Protein AF-A0A538RMZ1-F1 (afdb_monomer_lite)

Secondary structure (DSSP, 8-state):
-----TTHHHHHHHHT--EEE-TT-EEEEEEETTEEEEEEEETTTTEEEEE-HHHHHHHHHTBTTS-HHHHHHHHHHHSTTPPPPHHHHHHHHHHHHHHTSEEE--TTTHHHHHHHHHHHHHHHHHHHHHHHSSS--TTS-HHHHHHHHHHHHTTTTSHHHHHHHHHHHHHHHHHHHHTHHHHHTTS--THHHHHTT--------------

Foldseek 3Di:
DDDDDDPPVVVVVLQQWAKAFDPQWDWDWDDDPNAIWIWIADPVVRDIDIHHPLLVLLNVQRRRPHGLNRSQVVSCVPDPPDHDDSVNSVVSRVVCVVVVRIDTPPPVVVVVVVVVVVVVVVVVVVVVVVCVVVPPPVVDPVVVVCVVCVVVCVVCVDPVVVVVVVVVVVVVVVVCVVCVVVVVVPPDPPVVVVVVPDDDPDDDDDDDDDD

pLDDT: mean 73.17, std 13.44, range [46.06, 93.75]

Structure (mmCIF, N/CA/C/O backbone):
data_AF-A0A538RMZ1-F1
#
_entry.id   AF-A0A538RMZ1-F1
#
loop_
_atom_site.group_PDB
_atom_site.id
_atom_site.type_symbol
_atom_site.label_atom_id
_atom_site.label_alt_id
_atom_site.label_comp_id
_atom_site.label_asym_id
_atom_site.label_entity_id
_atom_site.label_seq_id
_atom_site.pdbx_PDB_ins_code
_atom_site.Cartn_x
_atom_site.Cartn_y
_atom_site.Cartn_z
_atom_site.occupancy
_atom_site.B_iso_or_equiv
_atom_site.auth_seq_id
_atom_site.auth_comp_id
_atom_site.auth_asym_id
_atom_site.auth_atom_id
_atom_site.pdbx_PDB_model_num
ATOM 1 N N . MET A 1 1 ? -10.029 27.397 41.139 1.00 48.69 1 MET A N 1
ATOM 2 C CA . MET A 1 1 ? -10.373 26.737 39.859 1.00 48.69 1 MET A CA 1
ATOM 3 C C . MET A 1 1 ? -10.299 25.236 40.097 1.00 48.69 1 MET A C 1
ATOM 5 O O . MET A 1 1 ? -9.263 24.811 40.594 1.00 48.69 1 MET A O 1
ATOM 9 N N . PRO A 1 2 ? -11.362 24.447 39.873 1.00 53.62 2 PRO A N 1
ATOM 10 C CA . PRO A 1 2 ? -11.294 23.009 40.109 1.00 53.62 2 PRO A CA 1
ATOM 11 C C . PRO A 1 2 ? -10.369 22.373 39.063 1.00 53.62 2 PRO A C 1
ATOM 13 O O . PRO A 1 2 ? -10.554 22.557 37.861 1.00 53.62 2 PRO A O 1
ATOM 16 N N . VAL A 1 3 ? -9.334 21.684 39.540 1.00 57.25 3 VAL A N 1
ATOM 17 C CA . VAL A 1 3 ? -8.348 20.961 38.730 1.00 57.25 3 VAL A CA 1
ATOM 18 C C . VAL A 1 3 ? -9.045 19.740 38.129 1.00 57.25 3 VAL A C 1
ATOM 20 O O . VAL A 1 3 ? -9.501 18.865 38.861 1.00 57.25 3 VAL A O 1
ATOM 23 N N . ALA A 1 4 ? -9.183 19.705 36.803 1.00 58.56 4 ALA A N 1
ATOM 24 C CA . ALA A 1 4 ? -9.779 18.572 36.103 1.00 58.56 4 ALA A CA 1
ATOM 25 C C . ALA A 1 4 ? -8.890 17.318 36.268 1.00 58.56 4 ALA A C 1
ATOM 27 O O . ALA A 1 4 ? -7.676 17.425 36.082 1.00 58.56 4 ALA A O 1
ATOM 28 N N . PRO A 1 5 ? -9.450 16.139 36.601 1.00 57.00 5 PRO A N 1
ATOM 29 C CA . PRO A 1 5 ? -8.673 14.908 36.736 1.00 57.00 5 PRO A CA 1
ATOM 30 C C . PRO A 1 5 ? -8.052 14.516 35.375 1.00 57.00 5 PRO A C 1
ATOM 32 O O . PRO A 1 5 ? -8.802 14.302 34.419 1.00 57.00 5 PRO A O 1
ATOM 35 N N . PRO A 1 6 ? -6.711 14.417 35.257 1.00 55.56 6 PRO A N 1
ATOM 36 C CA . PRO A 1 6 ? -6.015 14.478 33.964 1.00 55.56 6 PRO A CA 1
ATOM 37 C C . PRO A 1 6 ? -5.869 13.152 33.188 1.00 55.56 6 PRO A C 1
ATOM 39 O O . PRO A 1 6 ? -5.242 13.159 32.138 1.00 55.56 6 PRO A O 1
ATOM 42 N N . ALA A 1 7 ? -6.404 12.017 33.660 1.00 55.12 7 ALA A N 1
ATOM 43 C CA . ALA A 1 7 ? -6.173 10.716 32.999 1.00 55.12 7 ALA A CA 1
ATOM 44 C C . ALA A 1 7 ? -7.431 9.852 32.802 1.00 55.12 7 ALA A C 1
ATOM 46 O O . ALA A 1 7 ? -7.611 9.266 31.735 1.00 55.12 7 ALA A O 1
ATOM 47 N N . ALA A 1 8 ? -8.333 9.794 33.788 1.00 57.69 8 ALA A N 1
ATOM 48 C CA . ALA A 1 8 ? -9.529 8.946 33.708 1.00 57.69 8 ALA A CA 1
ATOM 49 C C . ALA A 1 8 ? -10.490 9.385 32.586 1.00 57.69 8 ALA A C 1
ATOM 51 O O . ALA A 1 8 ? -10.997 8.560 31.831 1.00 57.69 8 ALA A O 1
ATOM 52 N N . THR A 1 9 ? -10.653 10.696 32.401 1.00 67.31 9 THR A N 1
ATOM 53 C CA . THR A 1 9 ? -11.520 11.276 31.365 1.00 67.31 9 THR A CA 1
ATOM 54 C C . THR A 1 9 ? -10.991 11.078 29.945 1.00 67.31 9 THR A C 1
ATOM 56 O O . THR A 1 9 ? -11.774 11.073 28.996 1.00 67.31 9 THR A O 1
ATOM 59 N N . ASP A 1 10 ? -9.681 10.920 29.761 1.00 69.06 10 ASP A N 1
ATOM 60 C CA . ASP A 1 10 ? -9.090 10.739 28.432 1.00 69.06 10 ASP A CA 1
ATOM 61 C C . ASP A 1 10 ? -9.199 9.292 27.955 1.00 69.06 10 ASP A C 1
ATOM 63 O O . ASP A 1 10 ? -9.547 9.063 26.797 1.00 69.06 10 ASP A O 1
ATOM 67 N N . VAL A 1 11 ? -8.992 8.319 28.847 1.00 70.50 11 VAL A N 1
ATOM 68 C CA . VAL A 1 11 ? -9.213 6.895 28.543 1.00 70.50 11 VAL A CA 1
ATOM 69 C C . VAL A 1 11 ? -10.695 6.621 28.272 1.00 70.50 11 VAL A C 1
ATOM 71 O O . VAL A 1 11 ? -11.029 5.928 27.313 1.00 70.50 11 VAL A O 1
ATOM 74 N N . GLU A 1 12 ? -11.606 7.218 29.045 1.00 73.50 12 GLU A N 1
ATOM 75 C CA . GLU A 1 12 ? -13.051 7.123 28.789 1.00 73.50 12 GLU A CA 1
ATOM 76 C C . GLU A 1 12 ? -13.453 7.747 27.447 1.00 73.50 12 GLU A C 1
ATOM 78 O O . GLU A 1 12 ? -14.261 7.181 26.706 1.00 73.50 12 GLU A O 1
ATOM 83 N N . ARG A 1 13 ? -12.860 8.895 27.088 1.00 73.38 13 ARG A N 1
ATOM 84 C CA . ARG A 1 13 ? -13.091 9.530 25.783 1.00 73.38 13 ARG A CA 1
ATOM 85 C C . ARG A 1 13 ? -12.608 8.660 24.631 1.00 73.38 13 ARG A C 1
ATOM 87 O O . ARG A 1 13 ? -13.327 8.536 23.643 1.00 73.38 13 ARG A O 1
ATOM 94 N N . ARG A 1 14 ? -11.432 8.046 24.770 1.00 71.31 14 ARG A N 1
ATOM 95 C CA . ARG A 1 14 ? -10.847 7.116 23.793 1.00 71.31 14 ARG A CA 1
ATOM 96 C C . ARG A 1 14 ? -11.721 5.886 23.574 1.00 71.31 14 ARG A C 1
ATOM 98 O O . ARG A 1 14 ? -12.078 5.580 22.441 1.00 71.31 14 ARG A O 1
ATOM 105 N N . LYS A 1 15 ? -12.173 5.259 24.661 1.00 76.06 15 LYS A N 1
ATOM 106 C CA . LYS A 1 15 ? -13.105 4.122 24.633 1.00 76.06 15 LYS A CA 1
ATOM 107 C C . LYS A 1 15 ? -14.403 4.427 23.888 1.00 76.06 15 LYS A C 1
ATOM 109 O O . LYS A 1 15 ? -14.928 3.563 23.194 1.00 76.06 15 LYS A O 1
ATOM 114 N N . LYS A 1 16 ? -14.901 5.662 23.999 1.00 78.19 16 LYS A N 1
ATOM 115 C CA . LYS A 1 16 ? -16.157 6.111 23.379 1.00 78.19 16 LYS A CA 1
ATOM 116 C C . LYS A 1 16 ? -16.010 6.551 21.916 1.00 78.19 16 LYS A C 1
ATOM 118 O O . LYS A 1 16 ? -17.005 6.944 21.306 1.00 78.19 16 LYS A O 1
ATOM 123 N N . VAL A 1 17 ? -14.804 6.516 21.343 1.00 77.88 17 VAL A N 1
ATOM 124 C CA . VAL A 1 17 ? -14.607 6.839 19.925 1.00 77.88 17 VAL A CA 1
ATOM 125 C C . VAL A 1 17 ? -15.359 5.826 19.066 1.00 77.88 17 VAL A C 1
ATOM 127 O O . VAL A 1 17 ? -15.326 4.624 19.316 1.00 77.88 17 VAL A O 1
ATOM 130 N N . ARG A 1 18 ? -16.048 6.339 18.048 1.00 81.31 18 ARG A N 1
ATOM 131 C CA . ARG A 1 18 ? -16.776 5.548 17.060 1.00 81.31 18 ARG A CA 1
ATOM 132 C C . ARG A 1 18 ? -16.147 5.775 15.700 1.00 81.31 18 ARG A C 1
ATOM 134 O O . ARG A 1 18 ? -15.947 6.916 15.273 1.00 81.31 18 ARG A O 1
ATOM 141 N N . LEU A 1 19 ? -15.803 4.676 15.047 1.00 81.75 19 LEU A N 1
ATOM 142 C CA . LEU A 1 19 ? -15.283 4.670 13.691 1.00 81.75 19 LEU A CA 1
ATOM 143 C C . LEU A 1 19 ? -16.325 4.030 12.796 1.00 81.75 19 LEU A C 1
ATOM 145 O O . LEU A 1 19 ? -16.923 3.021 13.159 1.00 81.75 19 LEU A O 1
ATOM 149 N N . ARG A 1 20 ? -16.521 4.639 11.631 1.00 84.19 20 ARG A N 1
ATOM 150 C CA . ARG A 1 20 ? -17.430 4.138 10.618 1.00 84.19 20 ARG A CA 1
ATOM 151 C C . ARG A 1 20 ? -16.668 3.816 9.351 1.00 84.19 20 ARG A C 1
ATOM 153 O O . ARG A 1 20 ? -15.991 4.679 8.785 1.00 84.19 20 ARG A O 1
ATOM 160 N N . LEU A 1 21 ? -16.807 2.585 8.888 1.00 85.81 21 LEU A N 1
ATOM 161 C CA . LEU A 1 21 ? -16.254 2.152 7.620 1.00 85.81 21 LEU A CA 1
ATOM 162 C C . LEU A 1 21 ? -16.996 2.805 6.441 1.00 85.81 21 LEU A C 1
ATOM 164 O O . LEU A 1 21 ? -18.204 3.066 6.484 1.00 85.81 21 LEU A O 1
ATOM 168 N N . ARG A 1 22 ? -16.263 3.100 5.366 1.00 83.81 22 ARG A N 1
ATOM 169 C CA . ARG A 1 22 ? -16.834 3.641 4.130 1.00 83.81 22 ARG A CA 1
ATOM 170 C C . ARG A 1 22 ? -17.660 2.559 3.418 1.00 83.81 22 ARG A C 1
ATOM 172 O O . ARG A 1 22 ? -17.204 1.435 3.245 1.00 83.81 22 ARG A O 1
ATOM 179 N N . ARG A 1 23 ? -18.892 2.902 3.021 1.00 81.50 23 ARG A N 1
ATOM 180 C CA . ARG A 1 23 ? -19.886 1.956 2.463 1.00 81.50 23 ARG A CA 1
ATOM 181 C C . ARG A 1 23 ? -19.609 1.510 1.024 1.00 81.50 23 ARG A C 1
ATOM 183 O O . ARG A 1 23 ? -20.268 0.607 0.534 1.00 81.50 23 ARG A O 1
ATOM 190 N N . ASP A 1 24 ? -18.687 2.173 0.343 1.00 82.31 24 ASP A N 1
ATOM 191 C CA . ASP A 1 24 ? -18.270 1.900 -1.034 1.00 82.31 24 ASP A CA 1
ATOM 192 C C . ASP A 1 24 ? -17.149 0.852 -1.128 1.00 82.31 24 ASP A C 1
ATOM 194 O O . ASP A 1 24 ? -16.688 0.551 -2.225 1.00 82.31 24 ASP A O 1
ATOM 198 N N . LEU A 1 25 ? -16.675 0.322 0.003 1.00 84.31 25 LEU A N 1
ATOM 199 C CA . LEU A 1 25 ? -15.621 -0.685 0.028 1.00 84.31 25 LEU A CA 1
ATOM 200 C C . LEU A 1 25 ? -16.177 -2.068 -0.312 1.00 84.31 25 LEU A C 1
ATOM 202 O O . LEU A 1 25 ? -17.077 -2.575 0.355 1.00 84.31 25 LEU A O 1
ATOM 206 N N . GLU A 1 26 ? -15.583 -2.708 -1.316 1.00 85.31 26 GLU A N 1
ATOM 207 C CA . GLU A 1 26 ? -15.891 -4.095 -1.661 1.00 85.31 26 GLU A CA 1
ATOM 208 C C . GLU A 1 26 ? -14.954 -5.035 -0.903 1.00 85.31 26 GLU A C 1
ATOM 210 O O . GLU A 1 26 ? -13.731 -4.947 -1.042 1.00 85.31 26 GLU A O 1
ATOM 215 N N . ILE A 1 27 ? -15.517 -5.955 -0.120 1.00 88.69 27 ILE A N 1
ATOM 216 C CA . ILE A 1 27 ? -14.758 -6.938 0.660 1.00 88.69 27 ILE A CA 1
ATOM 217 C C . ILE A 1 27 ? -14.963 -8.321 0.046 1.00 88.69 27 ILE A C 1
ATOM 219 O O . ILE A 1 27 ? -16.092 -8.798 -0.048 1.00 88.69 27 ILE A O 1
ATOM 223 N N . ALA A 1 28 ? -13.874 -8.978 -0.356 1.00 88.94 28 ALA A N 1
ATOM 224 C CA . ALA A 1 28 ? -13.912 -10.323 -0.922 1.00 88.94 28 ALA A CA 1
ATOM 225 C C . ALA A 1 28 ? -12.980 -11.280 -0.156 1.00 88.94 28 ALA A C 1
ATOM 227 O O . ALA A 1 28 ? -11.801 -10.958 0.032 1.00 88.94 28 ALA A O 1
ATOM 228 N N . PRO A 1 29 ? -13.457 -12.466 0.266 1.00 90.75 29 PRO A N 1
ATOM 229 C CA . PRO A 1 29 ? -12.596 -13.483 0.854 1.00 90.75 29 PRO A CA 1
ATOM 230 C C . PRO A 1 29 ? -11.724 -14.132 -0.228 1.00 90.75 29 PRO A C 1
ATOM 232 O O . PRO A 1 29 ? -12.208 -14.571 -1.271 1.00 90.75 29 PRO A O 1
ATOM 235 N N . GLN A 1 30 ? -10.429 -14.237 0.039 1.00 90.19 30 GLN A N 1
ATOM 236 C CA . GLN A 1 30 ? -9.437 -14.872 -0.815 1.00 90.19 30 GLN A CA 1
ATOM 237 C C . GLN A 1 30 ? -8.641 -15.892 0.002 1.00 90.19 30 GLN A C 1
ATOM 239 O O . GLN A 1 30 ? -7.977 -15.557 0.983 1.00 90.19 30 GLN A O 1
ATOM 244 N N . LYS A 1 31 ? -8.691 -17.159 -0.414 1.00 88.88 31 LYS A N 1
ATOM 245 C CA . LYS A 1 31 ? -7.881 -18.220 0.189 1.00 88.88 31 LYS A CA 1
ATOM 246 C C . LYS A 1 31 ? -6.518 -18.259 -0.490 1.00 88.88 31 LYS A C 1
ATOM 248 O O . LYS A 1 31 ? -6.444 -18.390 -1.710 1.00 88.88 31 LYS A O 1
ATOM 253 N N . TYR A 1 32 ? -5.457 -18.152 0.297 1.00 83.94 32 TYR A N 1
ATOM 254 C CA . TYR A 1 32 ? -4.079 -18.234 -0.174 1.00 83.94 32 TYR A CA 1
ATOM 255 C C . TYR A 1 32 ? -3.281 -19.115 0.789 1.00 83.94 32 TYR A C 1
ATOM 257 O O . TYR A 1 32 ? -3.337 -18.900 1.997 1.00 83.94 32 TYR A O 1
ATOM 265 N N . GLU A 1 33 ? -2.590 -20.136 0.270 1.00 81.69 33 GLU A N 1
ATOM 266 C CA . GLU A 1 33 ? -1.759 -21.065 1.066 1.00 81.69 33 GLU A CA 1
ATOM 267 C C . GLU A 1 33 ? -2.479 -21.670 2.292 1.00 81.69 33 GLU A C 1
ATOM 269 O O . GLU A 1 33 ? -1.921 -21.801 3.379 1.00 81.69 33 GLU A O 1
ATOM 274 N N . GLY A 1 34 ? -3.765 -22.008 2.140 1.00 83.81 34 GLY A N 1
ATOM 275 C CA . GLY A 1 34 ? -4.576 -22.583 3.222 1.00 83.81 34 GLY A CA 1
ATOM 276 C C . GLY A 1 34 ? -5.026 -21.585 4.297 1.00 83.81 34 GLY A C 1
ATOM 277 O O . GLY A 1 34 ? -5.718 -21.981 5.232 1.00 83.81 34 GLY A O 1
ATOM 278 N N . ARG A 1 35 ? -4.696 -20.294 4.163 1.00 84.38 35 ARG A N 1
ATOM 279 C CA . ARG A 1 35 ? -5.158 -19.211 5.042 1.00 84.38 35 ARG A CA 1
ATOM 280 C C . ARG A 1 35 ? -6.194 -18.343 4.328 1.00 84.38 35 ARG A C 1
ATOM 282 O O . ARG A 1 35 ? -6.080 -18.071 3.132 1.00 84.38 35 ARG A O 1
ATOM 289 N N . THR A 1 36 ? -7.215 -17.909 5.061 1.00 86.94 36 THR A N 1
ATOM 290 C CA . THR A 1 36 ? -8.248 -17.004 4.541 1.00 86.94 36 THR A CA 1
ATOM 291 C C . THR A 1 36 ? -7.822 -15.562 4.788 1.00 86.94 36 THR A C 1
ATOM 293 O O . THR A 1 36 ? -7.627 -15.154 5.930 1.00 86.94 36 THR A O 1
ATOM 296 N N . TYR A 1 37 ? -7.690 -14.793 3.714 1.00 89.88 37 TYR A N 1
ATOM 297 C CA . TYR A 1 37 ? -7.476 -13.352 3.753 1.00 89.88 37 TYR A CA 1
ATOM 298 C C . TYR A 1 37 ? -8.715 -12.643 3.216 1.00 89.88 37 TYR A C 1
ATOM 300 O O . TYR A 1 37 ? -9.352 -13.122 2.285 1.00 89.88 37 TYR A O 1
ATOM 308 N N . TYR A 1 38 ? -9.046 -11.485 3.767 1.00 90.81 38 TYR A N 1
ATOM 309 C CA . TYR A 1 38 ? -10.109 -10.626 3.262 1.00 90.81 38 TYR A CA 1
ATOM 310 C C . TYR A 1 38 ? -9.477 -9.462 2.509 1.00 90.81 38 TYR A C 1
ATOM 312 O O . TYR A 1 38 ? -8.732 -8.667 3.084 1.00 90.81 38 TYR A O 1
ATOM 320 N N . VAL A 1 39 ? -9.731 -9.380 1.204 1.00 90.19 39 VAL A N 1
ATOM 321 C CA . VAL A 1 39 ? -9.214 -8.303 0.358 1.00 90.19 39 VAL A CA 1
ATOM 322 C C . VAL A 1 39 ? -10.275 -7.227 0.222 1.00 90.19 39 VAL A C 1
ATOM 324 O O . VAL A 1 39 ? -11.353 -7.474 -0.314 1.00 90.19 39 VAL A O 1
ATOM 327 N N . VAL A 1 40 ? -9.948 -6.030 0.696 1.00 89.69 40 VAL A N 1
ATOM 328 C CA . VAL A 1 40 ? -10.783 -4.837 0.583 1.00 89.69 40 VAL A CA 1
ATOM 329 C C . VAL A 1 40 ? -10.294 -4.015 -0.600 1.00 89.69 40 VAL A C 1
ATOM 331 O O . VAL A 1 40 ? -9.132 -3.593 -0.638 1.00 89.69 40 VAL A O 1
ATOM 334 N N . LYS A 1 41 ? -11.178 -3.802 -1.573 1.00 89.31 41 LYS A N 1
ATOM 335 C CA . LYS A 1 41 ? -10.925 -2.966 -2.746 1.00 89.31 41 LYS A CA 1
ATOM 336 C C . LYS A 1 41 ? -11.462 -1.566 -2.481 1.00 89.31 41 LYS A C 1
ATOM 338 O O . LYS A 1 41 ? -12.643 -1.401 -2.183 1.00 89.31 41 LYS A O 1
ATOM 343 N N . ASP A 1 42 ? -10.597 -0.564 -2.601 1.00 88.12 42 ASP A N 1
ATOM 344 C CA . ASP A 1 42 ? -11.002 0.841 -2.577 1.00 88.12 42 ASP A CA 1
ATOM 345 C C . ASP A 1 42 ? -11.230 1.329 -4.022 1.00 88.12 42 ASP A C 1
ATOM 347 O O . ASP A 1 42 ? -10.243 1.512 -4.748 1.00 88.12 42 ASP A O 1
ATOM 351 N N . PRO A 1 43 ? -12.487 1.571 -4.454 1.00 80.88 43 PRO A N 1
ATOM 352 C CA . PRO A 1 43 ? -12.783 2.021 -5.816 1.00 80.88 43 PRO A CA 1
ATOM 353 C C . PRO A 1 43 ? -12.315 3.458 -6.089 1.00 80.88 43 PRO A C 1
ATOM 355 O O . PRO A 1 43 ? -12.083 3.821 -7.239 1.00 80.88 43 PRO A O 1
ATOM 358 N N . VAL A 1 44 ? -12.145 4.279 -5.047 1.00 79.19 44 VAL A N 1
ATOM 359 C CA . VAL A 1 44 ? -11.722 5.682 -5.166 1.00 79.19 44 VAL A CA 1
ATOM 360 C C . VAL A 1 44 ? -10.204 5.782 -5.256 1.00 79.19 44 VAL A C 1
ATOM 362 O O . VAL A 1 44 ? -9.674 6.529 -6.076 1.00 79.19 44 VAL A O 1
ATOM 365 N N . SER A 1 45 ? -9.493 5.033 -4.412 1.00 77.12 45 SER A N 1
ATOM 366 C CA . SER A 1 45 ? -8.025 5.076 -4.363 1.00 77.12 45 SER A CA 1
ATOM 367 C C . SER A 1 45 ? -7.352 4.062 -5.295 1.00 77.12 45 SER A C 1
ATOM 369 O O . SER A 1 45 ? -6.128 4.106 -5.417 1.00 77.12 45 SER A O 1
ATOM 371 N N . LEU A 1 46 ? -8.109 3.136 -5.907 1.00 81.38 46 LEU A N 1
ATOM 372 C CA . LEU A 1 46 ? -7.607 1.986 -6.684 1.00 81.38 46 LEU A CA 1
ATOM 373 C C . LEU A 1 46 ? -6.568 1.150 -5.913 1.00 81.38 46 LEU A C 1
ATOM 375 O O . LEU A 1 46 ? -5.633 0.585 -6.483 1.00 81.38 46 LEU A O 1
ATOM 379 N N . ARG A 1 47 ? -6.716 1.093 -4.584 1.00 83.00 47 ARG A N 1
ATOM 380 C CA . ARG A 1 47 ? -5.822 0.370 -3.673 1.00 83.00 47 ARG A CA 1
ATOM 381 C C . ARG A 1 47 ? -6.496 -0.886 -3.148 1.00 83.00 47 ARG A C 1
ATOM 383 O O . ARG A 1 47 ? -7.709 -0.926 -2.956 1.00 83.00 47 ARG A O 1
ATOM 390 N N . TYR A 1 48 ? -5.668 -1.886 -2.877 1.00 87.50 48 TYR A N 1
ATOM 391 C CA . TYR A 1 48 ? -6.083 -3.170 -2.334 1.00 87.50 48 TYR A CA 1
ATOM 392 C C . TYR A 1 48 ? -5.460 -3.344 -0.957 1.00 87.50 48 TYR A C 1
ATOM 394 O O . TYR A 1 48 ? -4.242 -3.233 -0.805 1.00 87.50 48 TYR A O 1
ATOM 402 N N . TYR A 1 49 ? -6.293 -3.635 0.032 1.00 88.25 49 TYR A N 1
ATOM 403 C CA . TYR A 1 49 ? -5.868 -3.900 1.399 1.00 88.25 49 TYR A CA 1
ATOM 404 C C . TYR A 1 49 ? -6.168 -5.352 1.734 1.00 88.25 49 TYR A C 1
ATOM 406 O O . TYR A 1 49 ? -7.233 -5.858 1.395 1.00 88.25 49 TYR A O 1
ATOM 414 N N . ARG A 1 50 ? -5.214 -6.038 2.361 1.00 89.06 50 ARG A N 1
ATOM 415 C CA . ARG A 1 50 ? -5.370 -7.431 2.781 1.00 89.06 50 ARG A CA 1
ATOM 416 C C . ARG A 1 50 ? -5.481 -7.458 4.292 1.00 89.06 50 ARG A C 1
ATOM 418 O O . ARG A 1 50 ? -4.563 -6.998 4.962 1.00 89.06 50 ARG A O 1
ATOM 425 N N . PHE A 1 51 ? -6.572 -8.018 4.785 1.00 89.75 51 PHE A N 1
ATOM 426 C CA . PHE A 1 51 ? -6.839 -8.188 6.202 1.00 89.75 51 PHE A CA 1
ATOM 427 C C . PHE A 1 51 ? -6.892 -9.670 6.550 1.00 89.75 51 PHE A C 1
ATOM 429 O O . PHE A 1 51 ? -7.317 -10.507 5.748 1.00 89.75 51 PHE A O 1
ATOM 436 N N . LYS A 1 52 ? -6.441 -10.003 7.753 1.00 90.00 52 LYS A N 1
ATOM 437 C CA . LYS A 1 52 ? -6.640 -11.319 8.360 1.00 90.00 52 LYS A CA 1
ATOM 438 C C . LYS A 1 52 ? -8.079 -11.454 8.857 1.00 90.00 52 LYS A C 1
ATOM 440 O O . LYS A 1 52 ? -8.837 -10.489 8.891 1.00 90.00 52 LYS A O 1
ATOM 445 N N . GLU A 1 53 ? -8.451 -12.657 9.271 1.00 87.38 53 GLU A N 1
ATOM 446 C CA . GLU A 1 53 ? -9.782 -12.943 9.812 1.00 87.38 53 GLU A CA 1
ATOM 447 C C . GLU A 1 53 ? -10.116 -12.097 11.052 1.00 87.38 53 GLU A C 1
ATOM 449 O O . GLU A 1 53 ? -11.212 -11.549 11.150 1.00 87.38 53 GLU A O 1
ATOM 454 N N . GLN A 1 54 ? -9.143 -11.912 11.945 1.00 86.69 54 GLN A N 1
ATOM 455 C CA . GLN A 1 54 ? -9.258 -11.080 13.144 1.00 86.69 54 GLN A CA 1
ATOM 456 C C . GLN A 1 54 ? -9.526 -9.608 12.803 1.00 86.69 54 GLN A C 1
ATOM 458 O O . GLN A 1 54 ? -10.421 -8.974 13.356 1.00 86.69 54 GLN A O 1
ATOM 463 N N . GLU A 1 55 ? -8.759 -9.067 11.858 1.00 87.81 55 GLU A N 1
ATOM 464 C CA . GLU A 1 55 ? -8.866 -7.673 11.421 1.00 87.81 55 GLU A CA 1
ATOM 465 C C . GLU A 1 55 ? -10.170 -7.435 10.655 1.00 87.81 55 GLU A C 1
ATOM 467 O O . GLU A 1 55 ? -10.814 -6.405 10.829 1.00 87.81 55 GLU A O 1
ATOM 472 N N . HIS A 1 56 ? -10.596 -8.409 9.846 1.00 88.75 56 HIS A N 1
ATOM 473 C CA . HIS A 1 56 ? -11.890 -8.375 9.175 1.00 88.75 56 HIS A CA 1
ATOM 474 C C . HIS A 1 56 ? -13.045 -8.319 10.180 1.00 88.75 56 HIS A C 1
ATOM 476 O O . HIS A 1 56 ? -13.965 -7.526 9.999 1.00 88.75 56 HIS A O 1
ATOM 482 N N . PHE A 1 57 ? -12.980 -9.091 11.267 1.00 87.94 57 PHE A N 1
ATOM 483 C CA . PHE A 1 57 ? -13.985 -9.027 12.328 1.00 87.94 57 PHE A CA 1
ATOM 484 C C . PHE A 1 57 ? -14.035 -7.645 12.999 1.00 87.94 57 PHE A C 1
ATOM 486 O O . PHE A 1 57 ? -15.116 -7.102 13.209 1.00 87.94 57 PHE A O 1
ATOM 493 N N . LEU A 1 58 ? -12.880 -7.028 13.270 1.00 87.25 58 LEU A N 1
ATOM 494 C CA . LEU A 1 58 ? -12.831 -5.661 13.803 1.00 87.25 58 LEU A CA 1
ATOM 495 C C . LEU A 1 58 ? -13.442 -4.645 12.834 1.00 87.25 58 LEU A C 1
ATOM 497 O O . LEU A 1 58 ? -14.202 -3.778 13.256 1.00 87.25 58 LEU A O 1
ATOM 501 N N . ILE A 1 59 ? -13.149 -4.770 11.538 1.00 87.56 59 ILE A N 1
ATOM 502 C CA . ILE A 1 59 ? -13.726 -3.920 10.488 1.00 87.56 59 ILE A CA 1
ATOM 503 C C . ILE A 1 59 ? -15.252 -4.040 10.461 1.00 87.56 59 ILE A C 1
ATOM 505 O O . ILE A 1 59 ? -15.927 -3.022 10.346 1.00 87.56 59 ILE A O 1
ATOM 509 N N . GLN A 1 60 ? -15.785 -5.256 10.607 1.00 85.62 60 GLN A N 1
ATOM 510 C CA . GLN A 1 60 ? -17.228 -5.500 10.667 1.00 85.62 60 GLN A CA 1
ATOM 511 C C . GLN A 1 60 ? -17.892 -4.884 11.901 1.00 85.62 60 GLN A C 1
ATOM 513 O O . GLN A 1 60 ? -19.067 -4.563 11.845 1.00 85.62 60 GLN A O 1
ATOM 518 N N . LEU A 1 61 ? -17.171 -4.699 13.010 1.00 84.19 61 LEU A N 1
ATOM 519 C CA . LEU A 1 61 ? -17.720 -3.994 14.171 1.00 84.19 61 LEU A CA 1
ATOM 520 C C . LEU A 1 61 ? -17.674 -2.467 14.018 1.00 84.19 61 LEU A C 1
ATOM 522 O O . LEU A 1 61 ? -18.431 -1.762 14.687 1.00 84.19 61 LEU A O 1
ATOM 526 N N . MET A 1 62 ? -16.834 -1.938 13.126 1.00 81.88 62 MET A N 1
ATOM 527 C CA . MET A 1 62 ? -16.674 -0.500 12.868 1.00 81.88 62 MET A CA 1
ATOM 528 C C . MET A 1 62 ? -17.768 0.072 11.944 1.00 81.88 62 MET A C 1
ATOM 530 O O . MET A 1 62 ? -17.486 0.760 10.961 1.00 81.88 62 MET A O 1
ATOM 534 N N . ASP A 1 63 ? -19.033 -0.171 12.285 1.00 77.69 63 ASP A N 1
ATOM 535 C CA . ASP A 1 63 ? -20.205 0.308 11.536 1.00 77.69 63 ASP A CA 1
ATOM 536 C C . ASP A 1 63 ? -20.632 1.745 11.901 1.00 77.69 63 ASP A C 1
ATOM 538 O O . ASP A 1 63 ? -21.463 2.349 11.220 1.00 77.69 63 ASP A O 1
ATOM 542 N N . GLY A 1 64 ? -20.030 2.326 12.944 1.00 74.00 64 GLY A N 1
ATOM 543 C CA . GLY A 1 64 ? -20.387 3.631 13.518 1.00 74.00 64 GLY A CA 1
ATOM 544 C C . GLY A 1 64 ? -21.230 3.541 14.795 1.00 74.00 64 GLY A C 1
ATOM 545 O O . GLY A 1 64 ? -21.236 4.483 15.584 1.00 74.00 64 GLY A O 1
ATOM 546 N N . ASP A 1 65 ? -21.863 2.396 15.057 1.00 74.50 65 ASP A N 1
ATOM 547 C CA . ASP A 1 65 ? -22.688 2.190 16.255 1.00 74.50 65 ASP A CA 1
ATOM 548 C C . ASP A 1 65 ? -21.887 1.670 17.458 1.00 74.50 65 ASP A C 1
ATOM 550 O O . ASP A 1 65 ? -22.117 2.105 18.594 1.00 74.50 65 ASP A O 1
ATOM 554 N N . HIS A 1 66 ? -20.904 0.799 17.215 1.00 79.75 66 HIS A N 1
ATOM 555 C CA . HIS A 1 66 ? -20.058 0.225 18.261 1.00 79.75 66 HIS A CA 1
ATOM 556 C C . HIS A 1 66 ? -18.950 1.192 18.683 1.00 79.75 66 HIS A C 1
ATOM 558 O O . HIS A 1 66 ? -18.292 1.835 17.857 1.00 79.75 66 HIS A O 1
ATOM 564 N N . SER A 1 67 ? -18.731 1.287 19.995 1.00 81.62 67 SER A N 1
ATOM 565 C CA . SER A 1 67 ? -17.564 1.975 20.543 1.00 81.62 67 SER A CA 1
ATOM 566 C C . SER A 1 67 ? -16.321 1.079 20.493 1.00 81.62 67 SER A C 1
ATOM 568 O O . SER A 1 67 ? -16.429 -0.140 20.344 1.00 81.62 67 SER A O 1
ATOM 570 N N . LEU A 1 68 ? -15.129 1.665 20.641 1.00 80.50 68 LEU A N 1
ATOM 571 C CA . LEU A 1 68 ? -13.888 0.884 20.719 1.00 80.50 68 LEU A CA 1
ATOM 572 C C . LEU A 1 68 ? -13.907 -0.118 21.890 1.00 80.50 68 LEU A C 1
ATOM 574 O O . LEU A 1 68 ? -13.394 -1.226 21.757 1.00 80.50 68 LEU A O 1
ATOM 578 N N . ASP A 1 69 ? -14.544 0.232 23.012 1.00 82.25 69 ASP A N 1
ATOM 579 C CA . ASP A 1 69 ? -14.694 -0.667 24.168 1.00 82.25 69 ASP A CA 1
ATOM 580 C C . ASP A 1 69 ? -15.620 -1.859 23.864 1.00 82.25 69 ASP A C 1
ATOM 582 O O . ASP A 1 69 ? -15.334 -2.989 24.266 1.00 82.25 69 ASP A O 1
ATOM 586 N N . ASP A 1 70 ? -16.693 -1.635 23.099 1.00 83.75 70 ASP A N 1
ATOM 587 C CA . ASP A 1 70 ? -17.588 -2.710 22.652 1.00 83.75 70 ASP A CA 1
ATOM 588 C C . ASP A 1 70 ? -16.867 -3.641 21.672 1.00 83.75 70 ASP A C 1
ATOM 590 O O . ASP A 1 70 ? -16.942 -4.864 21.804 1.00 83.75 70 ASP A O 1
ATOM 594 N N . ALA A 1 71 ? -16.098 -3.066 20.742 1.00 84.00 71 ALA A N 1
ATOM 595 C CA . ALA A 1 71 ? -15.295 -3.826 19.794 1.00 84.00 71 ALA A CA 1
ATOM 596 C C . ALA A 1 71 ? -14.244 -4.701 20.487 1.00 84.00 71 ALA A C 1
ATOM 598 O O . ALA A 1 71 ? -14.084 -5.867 20.122 1.00 84.00 71 ALA A O 1
ATOM 599 N N . GLN A 1 72 ? -13.585 -4.185 21.529 1.00 83.75 72 GLN A N 1
ATOM 600 C CA . GLN A 1 72 ? -12.651 -4.963 22.340 1.00 83.75 72 GLN A CA 1
ATOM 601 C C . GLN A 1 72 ? -13.350 -6.149 23.022 1.00 83.75 72 GLN A C 1
ATOM 603 O O . GLN A 1 72 ? -12.881 -7.284 22.930 1.00 83.75 72 GLN A O 1
ATOM 608 N N . LYS A 1 73 ? -14.492 -5.912 23.679 1.00 84.50 73 LYS A N 1
ATOM 609 C CA . LYS A 1 73 ? -15.241 -6.962 24.388 1.00 84.50 73 LYS A CA 1
ATOM 610 C C . LYS A 1 73 ? -15.718 -8.068 23.454 1.00 84.50 73 LYS A C 1
ATOM 612 O O . LYS A 1 73 ? -15.635 -9.243 23.807 1.00 84.50 73 LYS A O 1
ATOM 617 N N . GLU A 1 74 ? -16.227 -7.714 22.281 1.00 84.88 74 GLU A N 1
ATOM 618 C CA . GLU A 1 74 ? -16.684 -8.689 21.287 1.00 84.88 74 GLU A CA 1
ATOM 619 C C . GLU A 1 74 ? -15.516 -9.466 20.669 1.00 84.88 74 GLU A C 1
ATOM 621 O O . GLU A 1 74 ? -15.600 -10.687 20.506 1.00 84.88 74 GLU A O 1
ATOM 626 N N . TYR A 1 75 ? -14.386 -8.801 20.421 1.00 85.31 75 TYR A N 1
ATOM 627 C CA . TYR A 1 75 ? -13.163 -9.461 19.970 1.00 85.31 75 TYR A CA 1
ATOM 628 C C . TYR A 1 75 ? -12.672 -10.500 20.990 1.00 85.31 75 TYR A C 1
ATOM 630 O O . TYR A 1 75 ? -12.445 -11.663 20.647 1.00 85.31 75 TYR A O 1
ATOM 638 N N . GLU A 1 76 ? -12.598 -10.118 22.268 1.00 85.31 76 GLU A N 1
ATOM 639 C CA . GLU A 1 76 ? -12.184 -11.003 23.361 1.00 85.31 76 GLU A CA 1
ATOM 640 C C . GLU A 1 76 ? -13.154 -12.166 23.608 1.00 85.31 76 GLU A C 1
ATOM 642 O O . GLU A 1 76 ? -12.755 -13.189 24.165 1.00 85.31 76 GLU A O 1
ATOM 647 N N . LYS A 1 77 ? -14.431 -12.047 23.228 1.00 84.62 77 LYS A N 1
ATOM 648 C CA . LYS A 1 77 ? -15.376 -13.173 23.279 1.00 84.62 77 LYS A CA 1
ATOM 649 C C . LYS A 1 77 ? -15.108 -14.179 22.164 1.00 84.62 77 LYS A C 1
ATOM 651 O O . LYS A 1 77 ? -15.238 -15.379 22.401 1.00 84.62 77 LYS A O 1
ATOM 656 N N . ARG A 1 78 ? -14.755 -13.705 20.966 1.00 81.38 78 ARG A N 1
ATOM 657 C CA . ARG A 1 78 ? -14.641 -14.537 19.762 1.00 81.38 78 ARG A CA 1
ATOM 658 C C . ARG A 1 78 ? -13.278 -15.218 19.612 1.00 81.38 78 ARG A C 1
ATOM 660 O O . ARG A 1 78 ? -13.247 -16.356 19.152 1.00 81.38 78 ARG A O 1
ATOM 667 N N . PHE A 1 79 ? -12.184 -14.567 20.017 1.00 80.06 79 PHE A N 1
ATOM 668 C CA . PHE A 1 79 ? -10.809 -14.999 19.708 1.00 80.06 79 PHE A CA 1
ATOM 669 C C . PHE A 1 79 ? -9.950 -15.380 20.934 1.00 80.06 79 PHE A C 1
ATOM 671 O O . PHE A 1 79 ? -8.724 -15.293 20.888 1.00 80.06 79 PHE A O 1
ATOM 678 N N . ARG A 1 80 ? -10.549 -15.850 22.044 1.00 74.81 80 ARG A N 1
ATOM 679 C CA . ARG A 1 80 ? -9.769 -16.331 23.212 1.00 74.81 80 ARG A CA 1
ATOM 680 C C . ARG A 1 80 ? -8.769 -17.420 22.788 1.00 74.81 80 ARG A C 1
ATOM 682 O O . ARG A 1 80 ? -9.196 -18.359 22.118 1.00 74.81 80 ARG A O 1
ATOM 689 N N . PRO A 1 81 ? -7.483 -17.365 23.199 1.00 71.62 81 PRO A N 1
ATOM 690 C CA . PRO A 1 81 ? -6.877 -16.564 24.278 1.00 71.62 81 PRO A CA 1
ATOM 691 C C . PRO A 1 81 ? -6.247 -15.219 23.857 1.00 71.62 81 PRO A C 1
ATOM 693 O O . PRO A 1 81 ? -5.656 -14.546 24.702 1.00 71.62 81 PRO A O 1
ATOM 696 N N . GLU A 1 82 ? -6.336 -14.829 22.586 1.00 71.75 82 GLU A N 1
ATOM 697 C CA . GLU A 1 82 ? -5.701 -13.617 22.059 1.00 71.75 82 GLU A CA 1
ATOM 698 C C . GLU A 1 82 ? -6.439 -12.368 22.572 1.00 71.75 82 GLU A C 1
ATOM 700 O O . GLU A 1 82 ? -7.644 -12.210 22.366 1.00 71.75 82 GLU A O 1
ATOM 705 N N . ARG A 1 83 ? -5.731 -11.496 23.301 1.00 75.31 83 ARG A N 1
ATOM 706 C CA . ARG A 1 83 ? -6.281 -10.241 23.835 1.00 75.31 83 ARG A CA 1
ATOM 707 C C . ARG A 1 83 ? -5.810 -9.082 22.976 1.00 75.31 83 ARG A C 1
ATOM 709 O O . ARG A 1 83 ? -4.618 -8.975 22.706 1.00 75.31 83 ARG A O 1
ATOM 716 N N . LEU A 1 84 ? -6.740 -8.216 22.597 1.00 79.00 84 LEU A N 1
ATOM 717 C CA . LEU A 1 84 ? -6.435 -6.982 21.887 1.00 79.00 84 LEU A CA 1
ATOM 718 C C . LEU A 1 84 ? -6.372 -5.833 22.893 1.00 79.00 84 LEU A C 1
ATOM 720 O O . LEU A 1 84 ? -7.300 -5.661 23.685 1.00 79.00 84 LEU A O 1
ATOM 724 N N . THR A 1 85 ? -5.282 -5.068 22.883 1.00 82.31 85 THR A N 1
ATOM 725 C CA . THR A 1 85 ? -5.170 -3.877 23.733 1.00 82.31 85 THR A CA 1
ATOM 726 C C . THR A 1 85 ? -5.948 -2.707 23.129 1.00 82.31 85 THR A C 1
ATOM 728 O O . THR A 1 85 ? -6.247 -2.685 21.931 1.00 82.31 85 THR A O 1
ATOM 731 N N . LEU A 1 86 ? -6.296 -1.716 23.956 1.00 79.31 86 LEU A N 1
ATOM 732 C CA . LEU A 1 86 ? -6.972 -0.512 23.468 1.00 79.31 86 LEU A CA 1
ATOM 733 C C . LEU A 1 86 ? -6.050 0.269 22.518 1.00 79.31 86 LEU A C 1
ATOM 735 O O . LEU A 1 86 ? -6.509 0.831 21.528 1.00 79.31 86 LEU A O 1
ATOM 739 N N . GLU A 1 87 ? -4.747 0.250 22.791 1.00 80.38 87 GLU A N 1
ATOM 740 C CA . GLU A 1 87 ? -3.704 0.873 21.983 1.00 80.38 87 GLU A CA 1
ATOM 741 C C . GLU A 1 87 ? -3.611 0.250 20.582 1.00 80.38 87 GLU A C 1
ATOM 743 O O . GLU A 1 87 ? -3.521 0.983 19.595 1.00 80.38 87 GLU A O 1
ATOM 748 N N . ASP A 1 88 ? -3.691 -1.081 20.474 1.00 84.00 88 ASP A N 1
ATOM 749 C CA . ASP A 1 88 ? -3.686 -1.778 19.180 1.00 84.00 88 ASP A CA 1
ATOM 750 C C . ASP A 1 88 ? -4.931 -1.430 18.358 1.00 84.00 88 ASP A C 1
ATOM 752 O O . ASP A 1 88 ? -4.848 -1.192 17.150 1.00 84.00 88 ASP A O 1
ATOM 756 N N . LEU A 1 89 ? -6.089 -1.344 19.017 1.00 83.25 89 LEU A N 1
ATOM 757 C CA . LEU A 1 89 ? -7.350 -0.991 18.373 1.00 83.25 89 LEU A CA 1
ATOM 758 C C . LEU A 1 89 ? -7.362 0.474 17.905 1.00 83.25 89 LEU A C 1
ATOM 760 O O . LEU A 1 89 ? -7.841 0.777 16.808 1.00 83.25 89 LEU A O 1
ATOM 764 N N . GLU A 1 90 ? -6.790 1.384 18.696 1.00 82.88 90 GLU A N 1
ATOM 765 C CA . GLU A 1 90 ? -6.560 2.772 18.291 1.00 82.88 90 GLU A CA 1
ATOM 766 C C . GLU A 1 90 ? -5.595 2.857 17.108 1.00 82.88 90 GLU A C 1
ATOM 768 O O . GLU A 1 90 ? -5.881 3.559 16.135 1.00 82.88 90 GLU A O 1
ATOM 773 N N . GLY A 1 91 ? -4.476 2.130 17.160 1.00 83.75 91 GLY A N 1
ATOM 774 C CA . GLY A 1 91 ? -3.497 2.062 16.077 1.00 83.75 91 GLY A CA 1
ATOM 775 C C . GLY A 1 91 ? -4.123 1.570 14.774 1.00 83.75 91 GLY A C 1
ATOM 776 O O . GLY A 1 91 ? -3.969 2.209 13.728 1.00 83.75 91 GLY A O 1
ATOM 777 N N . PHE A 1 92 ? -4.917 0.500 14.852 1.00 85.50 92 PHE A N 1
ATOM 778 C CA . PHE A 1 92 ? -5.682 -0.028 13.728 1.00 85.50 92 PHE A CA 1
ATOM 779 C C . PHE A 1 92 ? -6.678 1.007 13.189 1.00 85.50 92 PHE A C 1
ATOM 781 O O . PHE A 1 92 ? -6.684 1.313 11.995 1.00 85.50 92 PHE A O 1
ATOM 788 N N . GLY A 1 93 ? -7.455 1.648 14.066 1.00 85.06 93 GLY A N 1
ATOM 789 C CA . GLY A 1 93 ? -8.379 2.716 13.688 1.00 85.06 93 GLY A CA 1
ATOM 790 C C . GLY A 1 93 ? -7.690 3.893 12.985 1.00 85.06 93 GLY A C 1
ATOM 791 O O . GLY A 1 93 ? -8.165 4.378 11.954 1.00 85.06 93 GLY A O 1
ATOM 792 N N . GLN A 1 94 ? -6.528 4.327 13.480 1.00 83.56 94 GLN A N 1
ATOM 793 C CA . GLN A 1 94 ? -5.716 5.373 12.846 1.00 83.56 94 GLN A CA 1
ATOM 794 C C . GLN A 1 94 ? -5.178 4.943 11.478 1.00 83.56 94 GLN A C 1
ATOM 796 O O . GLN A 1 94 ? -5.133 5.757 10.547 1.00 83.56 94 GLN A O 1
ATOM 801 N N . GLN A 1 95 ? -4.801 3.673 11.324 1.00 85.00 95 GLN A N 1
ATOM 802 C CA . GLN A 1 95 ? -4.374 3.117 10.044 1.00 85.00 95 GLN A CA 1
ATOM 803 C C . GLN A 1 95 ? -5.521 3.145 9.026 1.00 85.00 95 GLN A C 1
ATOM 805 O O . GLN A 1 95 ? -5.317 3.608 7.900 1.00 85.00 95 GLN A O 1
ATOM 810 N N . LEU A 1 96 ? -6.738 2.762 9.428 1.00 86.31 96 LEU A N 1
ATOM 811 C CA . LEU A 1 96 ? -7.933 2.838 8.581 1.00 86.31 96 LEU A CA 1
ATOM 812 C C . LEU A 1 96 ? -8.268 4.283 8.183 1.00 86.31 96 LEU A C 1
ATOM 814 O O . LEU A 1 96 ? -8.568 4.550 7.016 1.00 86.31 96 LEU A O 1
ATOM 818 N N . LEU A 1 97 ? -8.174 5.233 9.120 1.00 84.06 97 LEU A N 1
ATOM 819 C CA . LEU A 1 97 ? -8.381 6.661 8.848 1.00 84.06 97 LEU A CA 1
ATOM 820 C C . LEU A 1 97 ? -7.333 7.215 7.867 1.00 84.06 97 LEU A C 1
ATOM 822 O O . LEU A 1 97 ? -7.669 7.967 6.949 1.00 84.06 97 LEU A O 1
ATOM 826 N N . THR A 1 98 ? -6.067 6.826 8.028 1.00 80.75 98 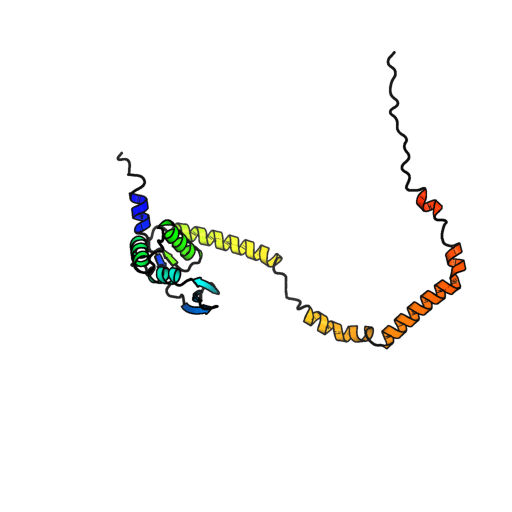THR A N 1
ATOM 827 C CA . THR A 1 98 ? -4.948 7.265 7.174 1.00 80.75 98 THR A CA 1
ATOM 828 C C . THR A 1 98 ? -5.000 6.639 5.779 1.00 80.75 98 THR A C 1
ATOM 830 O O . THR A 1 98 ? -4.595 7.278 4.800 1.00 80.75 98 THR A O 1
ATOM 833 N N . ALA A 1 99 ? -5.508 5.408 5.685 1.00 80.69 99 ALA A N 1
ATOM 834 C CA . ALA A 1 99 ? -5.801 4.717 4.435 1.00 80.69 99 ALA A CA 1
ATOM 835 C C . ALA A 1 99 ? -7.049 5.278 3.730 1.00 80.69 99 ALA A C 1
ATOM 837 O O . ALA A 1 99 ? -7.213 5.071 2.534 1.00 80.69 99 ALA A O 1
ATOM 838 N N . GLY A 1 100 ? -7.898 6.025 4.445 1.00 80.75 100 GLY A N 1
ATOM 839 C CA . GLY A 1 100 ? -9.149 6.572 3.919 1.00 80.75 100 GLY A CA 1
ATOM 840 C C . GLY A 1 100 ? -10.300 5.563 3.876 1.00 80.75 100 GLY A C 1
ATOM 841 O O . GLY A 1 100 ? -11.323 5.856 3.255 1.00 80.75 100 GLY A O 1
ATOM 842 N N . LEU A 1 101 ? -10.137 4.411 4.534 1.00 83.81 101 LEU A N 1
ATOM 843 C CA . LEU A 1 101 ? -11.126 3.331 4.610 1.00 83.81 101 LEU A CA 1
ATOM 844 C C . LEU A 1 101 ? -12.196 3.599 5.678 1.00 83.81 101 LEU A C 1
ATOM 846 O O . LEU A 1 101 ? -13.333 3.167 5.525 1.00 83.81 101 LEU A O 1
ATOM 850 N N . ALA A 1 102 ? -11.852 4.341 6.735 1.00 83.69 102 ALA A N 1
ATOM 851 C CA . ALA A 1 102 ? -12.785 4.742 7.786 1.00 83.69 102 ALA A CA 1
ATOM 852 C C . ALA A 1 102 ? -12.959 6.264 7.859 1.00 83.69 102 ALA A C 1
ATOM 854 O O . ALA A 1 102 ? -12.100 7.044 7.432 1.00 83.69 102 ALA A O 1
ATOM 855 N N . GLN A 1 103 ? -14.083 6.682 8.432 1.00 78.06 103 GLN A N 1
ATOM 856 C CA . GLN A 1 103 ? -14.416 8.057 8.774 1.00 78.06 103 GLN A CA 1
ATOM 857 C C . GLN A 1 103 ? -14.775 8.117 10.262 1.00 78.06 103 GLN A C 1
ATOM 859 O O . GLN A 1 103 ? -15.411 7.214 10.801 1.00 78.06 103 GLN A O 1
ATOM 864 N N . ASN A 1 104 ? -14.329 9.171 10.942 1.00 74.06 104 ASN A N 1
ATOM 865 C CA . ASN A 1 104 ? -14.674 9.401 12.341 1.00 74.06 104 ASN A CA 1
ATOM 866 C C . ASN A 1 104 ? -15.983 10.201 12.390 1.00 74.06 104 ASN A C 1
ATOM 868 O O . ASN A 1 104 ? -16.056 11.269 11.781 1.00 74.06 104 ASN A O 1
ATOM 872 N N . GLU A 1 105 ? -16.995 9.697 13.097 1.00 65.31 105 GLU A N 1
ATOM 873 C CA . GLU A 1 105 ? -18.280 10.395 13.251 1.00 65.31 105 GLU A CA 1
ATOM 874 C C . GLU A 1 105 ? -18.231 11.511 14.311 1.00 65.31 105 GLU A C 1
ATOM 876 O O . GLU A 1 105 ? -19.173 12.292 14.422 1.00 65.31 105 GLU A O 1
ATOM 881 N N . SER A 1 106 ? -17.127 11.659 15.058 1.00 56.59 106 SER A N 1
ATOM 882 C CA . SER A 1 106 ? -16.951 12.782 15.985 1.00 56.59 106 SER A CA 1
ATOM 883 C C . SER A 1 106 ? -16.703 14.100 15.224 1.00 56.59 106 SER A C 1
ATOM 885 O O . SER A 1 106 ? -15.646 14.258 14.592 1.00 56.59 106 SER A O 1
ATOM 887 N N . PRO A 1 107 ? -17.608 15.100 15.319 1.00 46.62 107 PRO A N 1
ATOM 888 C CA . PRO A 1 107 ? -17.547 16.347 14.543 1.00 46.62 107 PRO A CA 1
ATOM 889 C C . PRO A 1 107 ? -16.284 17.195 14.770 1.00 46.62 107 PRO A C 1
ATOM 891 O O . PRO A 1 107 ? -15.984 18.094 13.983 1.00 46.62 107 PRO A O 1
ATOM 894 N N . GLN A 1 108 ? -15.524 16.936 15.839 1.00 46.75 108 GLN A N 1
ATOM 895 C CA . GLN A 1 108 ? -14.345 17.725 16.211 1.00 46.75 108 GLN A CA 1
ATOM 896 C C . GLN A 1 108 ? -13.033 17.242 15.566 1.00 46.75 108 GLN A C 1
ATOM 898 O O . GLN A 1 108 ? -12.105 18.038 15.421 1.00 46.75 108 GLN A O 1
ATOM 903 N N . ALA A 1 109 ? -12.944 15.989 15.104 1.00 49.38 109 ALA A N 1
ATOM 904 C CA . ALA A 1 109 ? -11.713 15.441 14.513 1.00 49.38 109 ALA A CA 1
ATOM 905 C C . ALA A 1 109 ? -11.559 15.739 13.004 1.00 49.38 109 ALA A C 1
ATOM 907 O O . ALA A 1 109 ? -10.458 15.662 12.453 1.00 49.38 109 ALA A O 1
ATOM 908 N N . GLY A 1 110 ? -12.648 16.119 12.325 1.00 47.75 110 GLY A N 1
ATOM 909 C CA . GLY A 1 110 ? -12.663 16.337 10.874 1.00 47.75 110 GLY A CA 1
ATOM 910 C C . GLY A 1 110 ? -11.798 17.512 10.402 1.00 47.75 110 GLY A C 1
ATOM 911 O O . GLY A 1 110 ? -11.161 17.421 9.352 1.00 47.75 110 GLY A O 1
ATOM 912 N N . LYS A 1 111 ? -11.703 18.596 11.187 1.00 46.06 111 LYS A N 1
ATOM 913 C CA . LYS A 1 111 ? -10.974 19.813 10.776 1.00 46.06 111 LYS A CA 1
ATOM 914 C C . LYS A 1 111 ? -9.455 19.604 10.720 1.00 46.06 111 LYS A C 1
ATOM 916 O O . LYS A 1 111 ? -8.832 19.982 9.733 1.00 46.06 111 LYS A O 1
ATOM 921 N N . GLN A 1 112 ? -8.865 18.900 11.693 1.00 49.94 112 GLN A N 1
ATOM 922 C CA . GLN A 1 112 ? -7.422 18.605 11.675 1.00 49.94 112 GLN A CA 1
ATOM 923 C C . GLN A 1 112 ? -7.028 17.578 10.596 1.00 49.94 112 GLN A C 1
ATOM 925 O O . GLN A 1 112 ? -5.910 17.618 10.077 1.00 49.94 112 GLN A O 1
ATOM 930 N N . LEU A 1 113 ? -7.939 16.676 10.209 1.00 53.72 113 LEU A N 1
ATOM 931 C CA . LEU A 1 113 ? -7.705 15.715 9.125 1.00 53.72 113 LEU A CA 1
ATOM 932 C C . LEU A 1 113 ? -7.781 16.367 7.735 1.00 53.72 113 LEU A C 1
ATOM 934 O O . LEU A 1 113 ? -7.018 15.980 6.847 1.00 53.72 113 LEU A O 1
ATOM 938 N N . PHE A 1 114 ? -8.638 17.375 7.537 1.00 51.94 114 PHE A N 1
ATOM 939 C CA . PHE A 1 114 ? -8.724 18.115 6.270 1.00 51.94 114 PHE A CA 1
ATOM 940 C C . PHE A 1 114 ? -7.444 18.909 5.963 1.00 51.94 114 PHE A C 1
ATOM 942 O O . PHE A 1 114 ? -6.937 18.844 4.838 1.00 51.94 114 PHE A O 1
ATOM 949 N N . ASP A 1 115 ? -6.854 19.562 6.967 1.00 54.62 115 ASP A N 1
ATOM 950 C CA . ASP A 1 115 ? -5.593 20.297 6.796 1.00 54.62 115 ASP A CA 1
ATOM 951 C C . ASP A 1 115 ? -4.406 19.358 6.524 1.00 54.62 115 ASP A C 1
ATOM 953 O O . ASP A 1 115 ? -3.553 19.646 5.675 1.00 54.62 115 ASP A O 1
ATOM 957 N N . ARG A 1 116 ? -4.386 18.172 7.153 1.00 57.12 116 ARG A N 1
ATOM 958 C CA . ARG A 1 116 ? -3.393 17.122 6.861 1.00 57.12 116 ARG A CA 1
ATOM 959 C C . ARG A 1 116 ? -3.551 16.546 5.453 1.00 57.12 116 ARG A C 1
ATOM 961 O O . ARG A 1 116 ? -2.539 16.347 4.781 1.00 57.12 116 ARG A O 1
ATOM 968 N N . ARG A 1 117 ? -4.782 16.348 4.956 1.00 54.69 117 ARG A N 1
ATOM 969 C CA . ARG A 1 117 ? -5.030 15.907 3.567 1.00 54.69 117 ARG A CA 1
ATOM 970 C C . ARG A 1 117 ? -4.514 16.922 2.550 1.00 54.69 117 ARG A C 1
ATOM 972 O O . ARG A 1 117 ? -3.885 16.517 1.578 1.00 54.69 117 ARG A O 1
ATOM 979 N N . LYS A 1 118 ? -4.703 18.227 2.777 1.00 56.75 118 LYS A N 1
ATOM 980 C CA . LYS A 1 118 ? -4.202 19.276 1.867 1.00 56.75 118 LYS A CA 1
ATOM 981 C C . LYS A 1 118 ? -2.668 19.318 1.831 1.00 56.75 118 LYS A C 1
ATOM 983 O O . LYS A 1 118 ? -2.085 19.426 0.752 1.00 56.75 118 LYS A O 1
ATOM 988 N N . LYS A 1 119 ? -2.012 19.153 2.989 1.00 59.19 119 LYS A N 1
ATOM 989 C CA . LYS A 1 119 ? -0.542 19.079 3.100 1.00 59.19 119 LYS A CA 1
ATOM 990 C C . LYS A 1 119 ? 0.025 17.807 2.456 1.00 59.19 119 LYS A C 1
ATOM 992 O O . LYS A 1 119 ? 1.001 17.891 1.716 1.00 59.19 119 LYS A O 1
ATOM 997 N N . ARG A 1 120 ? -0.628 16.656 2.664 1.00 59.50 120 ARG A N 1
ATOM 998 C CA . ARG A 1 120 ? -0.247 15.368 2.064 1.00 59.50 120 ARG A CA 1
ATOM 999 C C . ARG A 1 120 ? -0.449 15.361 0.551 1.00 59.50 120 ARG A C 1
ATOM 1001 O O . ARG A 1 120 ? 0.464 14.964 -0.148 1.00 59.50 120 ARG A O 1
ATOM 1008 N N . LYS A 1 121 ? -1.553 15.910 0.033 1.00 60.97 121 LYS A N 1
ATOM 1009 C CA . LYS A 1 121 ? -1.801 16.016 -1.417 1.00 60.97 121 LYS A CA 1
ATOM 1010 C C . LYS A 1 121 ? -0.757 16.895 -2.113 1.00 60.97 121 LYS A C 1
ATOM 1012 O O . LYS A 1 121 ? -0.319 16.571 -3.208 1.00 60.97 121 LYS A O 1
ATOM 1017 N N . ARG A 1 122 ? -0.315 17.979 -1.459 1.00 63.75 122 ARG A N 1
ATOM 1018 C CA . ARG A 1 122 ? 0.764 18.847 -1.963 1.00 63.75 122 ARG A CA 1
ATOM 1019 C C . ARG A 1 122 ? 2.133 18.161 -1.896 1.00 63.75 122 ARG A C 1
ATOM 1021 O O . ARG A 1 122 ? 2.903 18.288 -2.835 1.00 63.75 122 ARG A O 1
ATOM 1028 N N . SER A 1 123 ? 2.407 17.414 -0.824 1.00 61.19 123 SER A N 1
ATOM 1029 C CA . SER A 1 123 ? 3.609 16.578 -0.679 1.00 61.19 123 SER A CA 1
ATOM 1030 C C . SER A 1 123 ? 3.652 15.447 -1.705 1.00 61.19 123 SER A C 1
ATOM 1032 O O . SER A 1 123 ? 4.696 15.216 -2.293 1.00 61.19 123 SER A O 1
ATOM 1034 N N . GLU A 1 124 ? 2.533 14.764 -1.938 1.00 65.06 124 GLU A N 1
ATOM 1035 C CA . GLU A 1 124 ? 2.385 13.697 -2.930 1.00 65.06 124 GLU A CA 1
ATOM 1036 C C . GLU A 1 124 ? 2.486 14.247 -4.351 1.00 65.06 124 GLU A C 1
ATOM 1038 O O . GLU A 1 124 ? 3.086 13.595 -5.185 1.00 65.06 124 GLU A O 1
ATOM 1043 N N . TRP A 1 125 ? 1.988 15.457 -4.631 1.00 68.50 125 TRP A N 1
ATOM 1044 C CA . TRP A 1 125 ? 2.230 16.137 -5.911 1.00 68.50 125 TRP A CA 1
ATOM 1045 C C . TRP A 1 125 ? 3.693 16.542 -6.087 1.00 68.50 125 TRP A C 1
ATOM 1047 O O . TRP A 1 125 ? 4.254 16.333 -7.156 1.00 68.50 125 TRP A O 1
ATOM 1057 N N . MET A 1 126 ? 4.333 17.075 -5.041 1.00 63.91 126 MET A N 1
ATOM 1058 C CA . MET A 1 126 ? 5.760 17.405 -5.084 1.00 63.91 126 MET A CA 1
ATOM 1059 C C . MET A 1 126 ? 6.598 16.140 -5.296 1.00 63.91 126 MET A C 1
ATOM 1061 O O . MET A 1 126 ? 7.479 16.122 -6.143 1.00 63.91 126 MET A O 1
ATOM 1065 N N . GLN A 1 127 ? 6.265 15.057 -4.589 1.00 61.00 127 GLN A N 1
ATOM 1066 C CA . GLN A 1 127 ? 6.883 13.747 -4.759 1.00 61.00 127 GLN A CA 1
ATOM 1067 C C . GLN A 1 127 ? 6.524 13.114 -6.094 1.00 61.00 127 GLN A C 1
ATOM 1069 O O . GLN A 1 127 ? 7.380 12.454 -6.640 1.00 61.00 127 GLN A O 1
ATOM 1074 N N . ALA A 1 128 ? 5.332 13.311 -6.656 1.00 66.12 128 ALA A N 1
ATOM 1075 C CA . ALA A 1 128 ? 4.980 12.834 -7.990 1.00 66.12 128 ALA A CA 1
ATOM 1076 C C . ALA A 1 128 ? 5.770 13.577 -9.070 1.00 66.12 128 ALA A C 1
ATOM 1078 O O . ALA A 1 128 ? 6.151 12.954 -10.046 1.00 66.12 128 ALA A O 1
ATOM 1079 N N . LEU A 1 129 ? 6.083 14.863 -8.879 1.00 66.00 129 LEU A N 1
ATOM 1080 C CA . LEU A 1 129 ? 6.989 15.618 -9.752 1.00 66.00 129 LEU A CA 1
ATOM 1081 C C . LEU A 1 129 ? 8.451 15.175 -9.574 1.00 66.00 129 LEU A C 1
ATOM 1083 O O . LEU A 1 129 ? 9.167 15.015 -10.554 1.00 66.00 129 LEU A O 1
ATOM 1087 N N . THR A 1 130 ? 8.908 14.879 -8.358 1.00 62.28 130 THR A N 1
ATOM 1088 C CA . THR A 1 130 ? 10.248 14.293 -8.160 1.00 62.28 130 THR A CA 1
ATOM 1089 C C . THR A 1 130 ? 10.314 12.842 -8.662 1.00 62.28 130 THR A C 1
ATOM 1091 O O . THR A 1 130 ? 11.317 12.410 -9.218 1.00 62.28 130 THR A O 1
ATOM 1094 N N . ASN A 1 131 ? 9.218 12.098 -8.530 1.00 57.66 131 ASN A N 1
ATOM 1095 C CA . ASN A 1 131 ? 9.045 10.722 -8.981 1.00 57.66 131 ASN A CA 1
ATOM 1096 C C . ASN A 1 131 ? 8.687 10.648 -10.470 1.00 57.66 131 ASN A C 1
ATOM 1098 O O . ASN A 1 131 ? 8.755 9.562 -11.010 1.00 57.66 131 ASN A O 1
ATOM 1102 N N . ILE A 1 132 ? 8.364 11.753 -11.163 1.00 56.50 132 ILE A N 1
ATOM 1103 C CA . ILE A 1 132 ? 8.308 11.796 -12.636 1.00 56.50 132 ILE A CA 1
ATOM 1104 C C . ILE A 1 132 ? 9.714 11.943 -13.219 1.00 56.50 132 ILE A C 1
ATOM 1106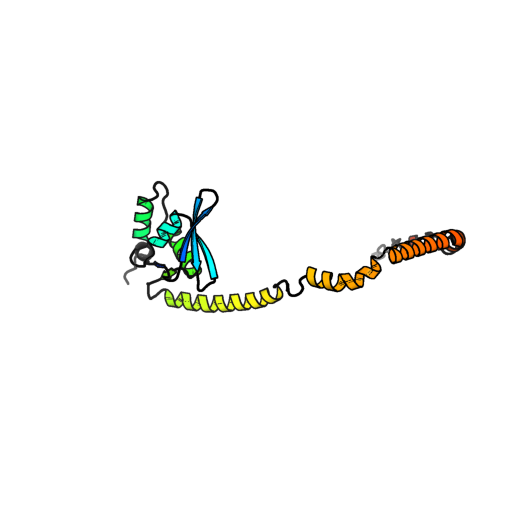 O O . ILE A 1 132 ? 9.990 11.362 -14.260 1.00 56.50 132 ILE A O 1
ATOM 1110 N N . LEU A 1 133 ? 10.632 12.612 -12.504 1.00 58.16 133 LEU A N 1
ATOM 1111 C CA . LEU A 1 133 ? 12.071 12.536 -12.796 1.00 58.16 133 LEU A CA 1
ATOM 1112 C C . LEU A 1 133 ? 12.672 11.162 -12.446 1.00 58.16 133 LEU A C 1
ATOM 1114 O O . LEU A 1 133 ? 13.734 10.820 -12.957 1.00 58.16 133 LEU A O 1
ATOM 1118 N N . TYR A 1 134 ? 11.996 10.376 -11.601 1.00 50.12 134 TYR A N 1
ATOM 1119 C CA . TYR A 1 134 ? 12.366 8.996 -11.260 1.00 50.12 134 TYR A CA 1
ATOM 1120 C C . TYR A 1 134 ? 11.435 7.940 -11.878 1.00 50.12 134 TYR A C 1
ATOM 1122 O O . TYR A 1 134 ? 11.615 6.739 -11.660 1.00 50.12 134 TYR A O 1
ATOM 1130 N N . ILE A 1 135 ? 10.470 8.360 -12.706 1.00 52.97 135 ILE A N 1
ATOM 1131 C CA . ILE A 1 135 ? 9.820 7.467 -13.650 1.00 52.97 135 ILE A CA 1
ATOM 1132 C C . ILE A 1 135 ? 10.940 7.159 -14.620 1.00 52.97 135 ILE A C 1
ATOM 1134 O O . ILE A 1 135 ? 11.325 7.954 -15.469 1.00 52.97 135 ILE A O 1
ATOM 1138 N N . LYS A 1 136 ? 11.518 5.989 -14.392 1.00 54.28 136 LYS A N 1
ATOM 1139 C CA . LYS A 1 136 ? 12.253 5.186 -15.346 1.00 54.28 136 LYS A CA 1
ATOM 1140 C C . LYS A 1 136 ? 11.386 5.125 -16.598 1.00 54.28 136 LYS A C 1
ATOM 1142 O O . LYS A 1 136 ? 10.563 4.229 -16.681 1.00 54.28 136 LYS A O 1
ATOM 1147 N N . ILE A 1 137 ? 11.473 6.138 -17.465 1.00 59.06 137 ILE A N 1
ATOM 1148 C CA . ILE A 1 137 ? 10.642 6.330 -18.654 1.00 59.06 137 ILE A CA 1
ATOM 1149 C C . ILE A 1 137 ? 10.700 5.018 -19.449 1.00 59.06 137 ILE A C 1
ATOM 1151 O O . ILE A 1 137 ? 11.693 4.786 -20.136 1.00 59.06 137 ILE A O 1
ATOM 1155 N N . PRO A 1 138 ? 9.677 4.145 -19.397 1.00 57.97 138 PRO A N 1
ATOM 1156 C CA . PRO A 1 138 ? 9.613 2.969 -20.242 1.00 57.97 138 PRO A CA 1
ATOM 1157 C C . PRO A 1 138 ? 8.901 3.368 -21.543 1.00 57.97 138 PRO A C 1
ATOM 1159 O O . PRO A 1 138 ? 8.034 2.658 -22.027 1.00 57.97 138 PRO A O 1
ATOM 1162 N N . ILE A 1 139 ? 9.186 4.564 -22.078 1.00 55.66 139 ILE A N 1
ATOM 1163 C CA . ILE A 1 139 ? 8.663 4.973 -23.395 1.00 55.66 139 ILE A CA 1
ATOM 1164 C C . ILE A 1 139 ? 9.431 4.240 -24.501 1.00 55.66 139 ILE A C 1
ATOM 1166 O O . ILE A 1 139 ? 8.915 4.052 -25.598 1.00 55.66 139 ILE A O 1
ATOM 1170 N N . ILE A 1 140 ? 10.642 3.769 -24.205 1.00 57.16 140 ILE A N 1
ATOM 1171 C CA . ILE A 1 140 ? 11.439 2.973 -25.127 1.00 57.16 140 ILE A CA 1
ATOM 1172 C C . ILE A 1 140 ? 11.402 1.538 -24.615 1.00 57.16 140 ILE A C 1
ATOM 1174 O O . ILE A 1 140 ? 12.216 1.164 -23.777 1.00 57.16 140 ILE A O 1
ATOM 1178 N N . ASP A 1 141 ? 10.442 0.746 -25.102 1.00 66.56 141 ASP A N 1
ATOM 1179 C CA . ASP A 1 141 ? 10.551 -0.715 -25.061 1.00 66.56 141 ASP A CA 1
ATOM 1180 C C . ASP A 1 141 ? 11.871 -1.077 -25.768 1.00 66.56 141 ASP A C 1
ATOM 1182 O O . ASP A 1 141 ? 11.953 -0.922 -26.996 1.00 66.56 141 ASP A O 1
ATOM 1186 N N . PRO A 1 142 ? 12.917 -1.527 -25.048 1.00 63.38 142 PRO A N 1
ATOM 1187 C CA . PRO A 1 142 ? 14.208 -1.819 -25.667 1.00 63.38 142 PRO A CA 1
ATOM 1188 C C . PRO A 1 142 ? 14.070 -2.913 -26.733 1.00 63.38 142 PRO A C 1
ATOM 1190 O O . PRO A 1 142 ? 14.757 -2.865 -27.748 1.00 63.38 142 PRO A O 1
ATOM 1193 N N . ASP A 1 143 ? 13.104 -3.823 -26.569 1.00 72.00 143 ASP A N 1
ATOM 1194 C CA . ASP A 1 143 ? 12.753 -4.845 -27.555 1.00 72.00 143 ASP A CA 1
ATOM 1195 C C . ASP A 1 143 ? 12.197 -4.274 -28.864 1.00 72.00 143 ASP A C 1
ATOM 1197 O O . ASP A 1 143 ? 12.474 -4.816 -29.932 1.00 72.00 143 ASP A O 1
ATOM 1201 N N . LYS A 1 144 ? 11.430 -3.176 -28.839 1.00 73.94 144 LYS A N 1
ATOM 1202 C CA . LYS A 1 144 ? 10.905 -2.563 -30.074 1.00 73.94 144 LYS A CA 1
ATOM 1203 C C . LYS A 1 144 ? 11.987 -1.795 -30.817 1.00 73.94 144 LYS A C 1
ATOM 1205 O O . LYS A 1 144 ? 12.065 -1.897 -32.039 1.00 73.94 144 LYS A O 1
ATOM 1210 N N . LEU A 1 145 ? 12.833 -1.069 -30.083 1.00 77.38 145 LEU A N 1
ATOM 1211 C CA . LEU A 1 145 ? 13.988 -0.383 -30.660 1.00 77.38 145 LEU A CA 1
ATOM 1212 C C . LEU A 1 145 ? 14.956 -1.396 -31.285 1.00 77.38 145 LEU A C 1
ATOM 1214 O O . LEU A 1 145 ? 15.378 -1.223 -32.427 1.00 77.38 145 LEU A O 1
ATOM 1218 N N . LEU A 1 146 ? 15.240 -2.489 -30.574 1.00 76.38 146 LEU A N 1
ATOM 1219 C CA . LEU A 1 146 ? 16.097 -3.558 -31.068 1.00 76.38 146 LEU A CA 1
ATOM 1220 C C . LEU A 1 146 ? 15.479 -4.257 -32.284 1.00 76.38 146 LEU A C 1
ATOM 1222 O O . LEU A 1 146 ? 16.158 -4.388 -33.293 1.00 76.38 146 LEU A O 1
ATOM 1226 N N . ASN A 1 147 ? 14.193 -4.623 -32.255 1.00 78.94 147 ASN A N 1
ATOM 1227 C CA . ASN A 1 147 ? 13.505 -5.219 -33.411 1.00 78.94 147 ASN A CA 1
ATOM 1228 C C . ASN A 1 147 ? 13.429 -4.292 -34.630 1.00 78.94 147 ASN A C 1
ATOM 1230 O O . ASN A 1 147 ? 13.453 -4.777 -35.760 1.00 78.94 147 ASN A O 1
ATOM 1234 N N . TRP A 1 148 ? 13.390 -2.973 -34.431 1.00 81.94 148 TRP A N 1
ATOM 1235 C CA . TRP A 1 148 ? 13.443 -2.000 -35.524 1.00 81.94 148 TRP A CA 1
ATOM 1236 C C . TRP A 1 148 ? 14.859 -1.830 -36.102 1.00 81.94 148 TRP A C 1
ATOM 1238 O O . TRP A 1 148 ? 15.031 -1.683 -37.314 1.00 81.94 148 TRP A O 1
ATOM 1248 N N . MET A 1 149 ? 15.890 -1.916 -35.257 1.00 78.31 149 MET A N 1
ATOM 1249 C CA . MET A 1 149 ? 17.297 -1.853 -35.675 1.00 78.31 149 MET A CA 1
ATOM 1250 C C . MET 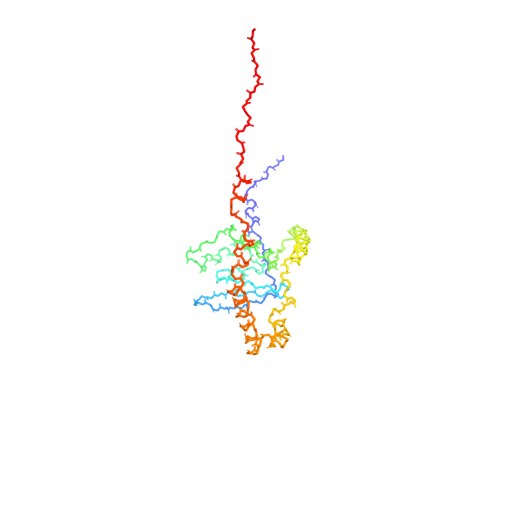A 1 149 ? 17.826 -3.184 -36.235 1.00 78.31 149 MET A C 1
ATOM 1252 O O . MET A 1 149 ? 18.709 -3.185 -37.092 1.00 78.31 149 MET A O 1
ATOM 1256 N N . LEU A 1 150 ? 17.273 -4.320 -35.808 1.00 79.56 150 LEU A N 1
ATOM 1257 C CA . LEU A 1 150 ? 17.642 -5.669 -36.242 1.00 79.56 150 LEU A CA 1
ATOM 1258 C C . LEU A 1 150 ? 17.649 -5.874 -37.771 1.00 79.56 150 LEU A C 1
ATOM 1260 O O . LEU A 1 150 ? 18.619 -6.451 -38.258 1.00 79.56 150 LEU A O 1
ATOM 1264 N N . PRO A 1 151 ? 16.665 -5.418 -38.575 1.00 78.81 151 PRO A N 1
ATOM 1265 C CA . PRO A 1 151 ? 16.732 -5.561 -40.032 1.00 78.81 151 PRO A CA 1
ATOM 1266 C C . PRO A 1 151 ? 17.888 -4.776 -40.667 1.00 78.81 151 PRO A C 1
ATOM 1268 O O . PRO A 1 151 ? 18.446 -5.239 -41.657 1.00 78.81 151 PRO A O 1
ATOM 1271 N N . HIS A 1 152 ? 18.296 -3.646 -40.082 1.00 77.38 152 HIS A N 1
ATOM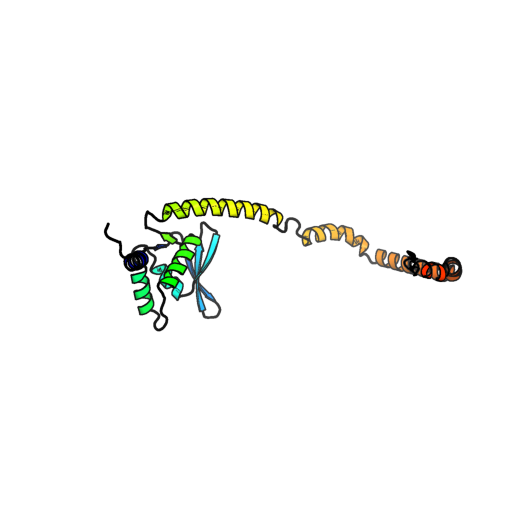 1272 C CA . HIS A 1 152 ? 19.451 -2.877 -40.555 1.00 77.38 152 HIS A CA 1
ATOM 1273 C C . HIS A 1 152 ? 20.773 -3.534 -40.126 1.00 77.38 152 HIS A C 1
ATOM 1275 O O . HIS A 1 152 ? 21.709 -3.625 -40.918 1.00 77.38 152 HIS A O 1
ATOM 1281 N N . LEU A 1 153 ? 20.836 -4.075 -38.903 1.00 73.94 153 LEU A N 1
ATOM 1282 C CA . LEU A 1 153 ? 22.002 -4.816 -38.408 1.00 73.94 153 LEU A CA 1
ATOM 1283 C C . LEU A 1 153 ? 22.110 -6.233 -38.999 1.00 73.94 153 LEU A C 1
ATOM 1285 O O . LEU A 1 153 ? 23.180 -6.829 -38.943 1.00 73.94 153 LEU A O 1
ATOM 1289 N N . ARG A 1 154 ? 21.070 -6.790 -39.632 1.00 70.81 154 ARG A N 1
ATOM 1290 C CA . ARG A 1 154 ? 21.152 -8.110 -40.292 1.00 70.81 154 ARG A CA 1
ATOM 1291 C C . ARG A 1 154 ? 22.249 -8.178 -41.354 1.00 70.81 154 ARG A C 1
ATOM 1293 O O . ARG A 1 154 ? 22.844 -9.238 -41.535 1.00 70.81 154 ARG A O 1
ATOM 1300 N N . TRP A 1 155 ? 22.555 -7.062 -42.013 1.00 72.62 155 TRP A N 1
ATOM 1301 C CA . TRP A 1 155 ? 23.650 -7.002 -42.981 1.00 72.62 155 TRP A CA 1
ATOM 1302 C C . TRP A 1 155 ? 25.023 -7.208 -42.317 1.00 72.62 155 TRP A C 1
ATOM 1304 O O . TRP A 1 155 ? 25.858 -7.929 -42.859 1.00 72.62 155 TRP A O 1
ATOM 1314 N N . ILE A 1 156 ? 25.223 -6.693 -41.096 1.00 74.19 156 ILE A N 1
ATOM 1315 C CA . ILE A 1 156 ? 26.482 -6.859 -40.348 1.00 74.19 156 ILE A CA 1
ATOM 1316 C C . ILE A 1 156 ? 26.647 -8.273 -39.774 1.00 74.19 156 ILE A C 1
ATOM 1318 O O . ILE A 1 156 ? 27.762 -8.757 -39.627 1.00 74.19 156 ILE A O 1
ATOM 1322 N N . PHE A 1 157 ? 25.543 -8.975 -39.507 1.00 68.31 157 PHE A N 1
ATOM 1323 C CA . PHE A 1 157 ? 25.553 -10.374 -39.054 1.00 68.31 157 PHE A CA 1
ATOM 1324 C C . PHE A 1 157 ? 25.512 -11.396 -40.201 1.00 68.31 157 PHE A C 1
ATOM 1326 O O . PHE A 1 157 ? 25.372 -12.595 -39.965 1.00 68.31 157 PHE A O 1
ATOM 1333 N N . THR A 1 158 ? 25.629 -10.953 -41.454 1.00 80.31 158 THR A N 1
ATOM 1334 C CA . THR A 1 158 ? 25.685 -11.866 -42.600 1.00 80.31 158 THR A CA 1
ATOM 1335 C C . THR A 1 158 ? 27.064 -12.534 -42.668 1.00 80.31 158 THR A C 1
ATOM 1337 O O . THR A 1 158 ? 28.089 -11.897 -42.427 1.00 80.31 158 THR A O 1
ATOM 1340 N N . THR A 1 159 ? 27.116 -13.815 -43.045 1.00 80.56 159 THR A N 1
ATOM 1341 C CA . THR A 1 159 ? 28.356 -14.610 -43.183 1.00 80.56 159 THR A CA 1
ATOM 1342 C C . THR A 1 159 ? 29.426 -13.940 -44.053 1.00 80.56 159 THR A C 1
ATOM 1344 O O . THR A 1 159 ? 30.614 -14.107 -43.793 1.00 80.56 159 THR A O 1
ATOM 1347 N N . TRP A 1 160 ? 29.020 -13.120 -45.027 1.00 84.88 160 TRP A N 1
ATOM 1348 C CA . TRP A 1 160 ? 29.913 -12.279 -45.828 1.00 84.88 160 TRP A CA 1
ATOM 1349 C C . TRP A 1 160 ? 30.679 -11.234 -45.011 1.00 84.88 160 TRP A C 1
ATOM 1351 O O . TRP A 1 160 ? 31.888 -11.106 -45.184 1.00 84.88 160 TRP A O 1
ATOM 1361 N N . PHE A 1 161 ? 30.017 -10.509 -44.103 1.00 83.88 161 PHE A N 1
ATOM 1362 C CA . PHE A 1 161 ? 30.682 -9.512 -43.259 1.00 83.88 161 PHE A CA 1
ATOM 1363 C C . PHE A 1 161 ? 31.669 -10.179 -42.297 1.00 83.88 161 PHE A C 1
ATOM 1365 O O . PHE A 1 161 ? 32.786 -9.700 -42.121 1.00 83.88 161 PHE A O 1
ATOM 1372 N N . MET A 1 162 ? 31.297 -11.338 -41.746 1.00 83.81 162 MET A N 1
ATOM 1373 C CA . MET A 1 162 ? 32.193 -12.143 -40.915 1.00 83.81 162 MET A CA 1
ATOM 1374 C C . MET A 1 162 ? 33.427 -12.609 -41.703 1.00 83.81 162 MET A C 1
ATOM 1376 O O . MET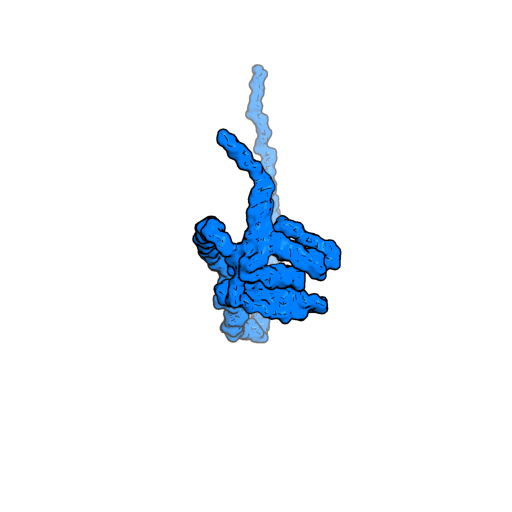 A 1 162 ? 34.546 -12.480 -41.214 1.00 83.81 162 MET A O 1
ATOM 1380 N N . ALA A 1 163 ? 33.251 -13.078 -42.943 1.00 88.94 163 ALA A N 1
ATOM 1381 C CA . ALA A 1 163 ? 34.362 -13.470 -43.810 1.00 88.94 163 ALA A CA 1
ATOM 1382 C C . ALA A 1 163 ? 35.278 -12.285 -44.161 1.00 88.94 163 ALA A C 1
ATOM 1384 O O . ALA A 1 163 ? 36.497 -12.420 -44.089 1.00 88.94 163 ALA A O 1
ATOM 1385 N N . VAL A 1 164 ? 34.715 -11.112 -44.473 1.00 90.31 164 VAL A N 1
ATOM 1386 C CA . VAL A 1 164 ? 35.488 -9.885 -44.742 1.00 90.31 164 VAL A CA 1
ATOM 1387 C C . VAL A 1 164 ? 36.234 -9.413 -43.493 1.00 90.31 164 VAL A C 1
ATOM 1389 O O . VAL A 1 164 ? 37.399 -9.032 -43.583 1.00 90.31 164 VAL A O 1
ATOM 1392 N N . SER A 1 165 ? 35.605 -9.472 -42.319 1.00 88.38 165 SER A N 1
ATOM 1393 C CA . SER A 1 165 ? 36.238 -9.137 -41.041 1.00 88.38 165 SER A CA 1
ATOM 1394 C C . SER A 1 165 ? 37.411 -10.069 -40.732 1.00 88.38 165 SER A C 1
ATOM 1396 O O . SER A 1 165 ? 38.504 -9.589 -40.435 1.00 88.38 165 SER A O 1
ATOM 1398 N N . ILE A 1 166 ? 37.232 -11.384 -40.896 1.00 92.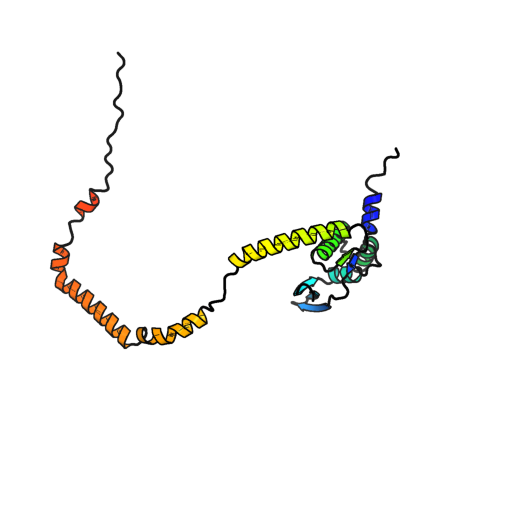75 166 ILE A N 1
ATOM 1399 C CA . ILE A 1 166 ? 38.306 -12.373 -40.730 1.00 92.75 166 ILE A CA 1
ATOM 1400 C C . ILE A 1 166 ? 39.418 -12.139 -41.755 1.00 92.75 166 ILE A C 1
ATOM 1402 O O . ILE A 1 166 ? 40.587 -12.150 -41.384 1.00 92.75 166 ILE A O 1
ATOM 1406 N N . ALA A 1 167 ? 39.082 -11.873 -43.019 1.00 93.75 167 ALA A N 1
ATOM 1407 C CA . ALA A 1 167 ? 40.065 -11.574 -44.058 1.00 93.75 167 ALA A CA 1
ATOM 1408 C C . ALA A 1 167 ? 40.859 -10.297 -43.744 1.00 93.75 167 ALA A C 1
ATOM 1410 O O . ALA A 1 167 ? 42.071 -10.265 -43.931 1.00 93.75 167 ALA A O 1
ATOM 1411 N N . THR A 1 168 ? 40.198 -9.269 -43.207 1.00 93.00 168 THR A N 1
ATOM 1412 C CA . THR A 1 168 ? 40.830 -8.006 -42.799 1.00 93.00 168 THR A CA 1
ATOM 1413 C C . THR A 1 168 ? 41.737 -8.220 -41.591 1.00 93.00 168 THR A C 1
ATOM 1415 O O . THR A 1 168 ? 42.860 -7.724 -41.568 1.00 93.00 168 THR A O 1
ATOM 1418 N N . MET A 1 169 ? 41.290 -9.005 -40.607 1.00 93.50 169 MET A N 1
ATOM 1419 C CA . MET A 1 169 ? 42.091 -9.360 -39.437 1.00 93.50 169 MET A CA 1
ATOM 1420 C C . MET A 1 169 ? 43.312 -10.196 -39.834 1.00 93.50 169 MET A C 1
ATOM 1422 O O . MET A 1 169 ? 44.422 -9.907 -39.396 1.00 93.50 169 MET A O 1
ATOM 1426 N N . ALA A 1 170 ? 43.135 -11.176 -40.722 1.00 93.75 170 ALA A N 1
ATOM 1427 C CA . ALA A 1 170 ? 44.226 -11.967 -41.276 1.00 93.75 170 ALA A CA 1
ATOM 1428 C C . ALA A 1 170 ? 45.205 -11.091 -42.065 1.00 93.75 170 ALA A C 1
ATOM 1430 O O . ALA A 1 170 ? 46.406 -11.199 -41.847 1.00 93.75 170 ALA A O 1
ATOM 1431 N N . ALA A 1 171 ? 44.717 -10.179 -42.913 1.00 90.94 171 ALA A N 1
ATOM 1432 C CA . ALA A 1 171 ? 45.554 -9.240 -43.657 1.00 90.94 171 ALA A CA 1
ATOM 1433 C C . ALA A 1 171 ? 46.344 -8.306 -42.728 1.00 90.94 171 ALA A C 1
ATOM 1435 O O . ALA A 1 171 ? 47.526 -8.084 -42.964 1.00 90.94 171 ALA A O 1
ATOM 1436 N N . ALA A 1 172 ? 45.734 -7.810 -41.647 1.00 88.56 172 ALA A N 1
ATOM 1437 C CA . ALA A 1 172 ? 46.419 -7.001 -40.642 1.00 88.56 172 ALA A CA 1
ATOM 1438 C C . ALA A 1 172 ? 47.520 -7.796 -39.923 1.00 88.56 172 ALA A C 1
ATOM 1440 O O . ALA A 1 172 ? 48.638 -7.304 -39.783 1.00 88.56 172 ALA A O 1
ATOM 1441 N N . ILE A 1 173 ? 47.242 -9.043 -39.527 1.00 88.38 173 ILE A N 1
ATOM 1442 C CA . ILE A 1 173 ? 48.244 -9.937 -38.925 1.00 88.38 173 ILE A CA 1
ATOM 1443 C C . ILE A 1 173 ? 49.387 -10.201 -39.909 1.00 88.38 173 ILE A C 1
ATOM 1445 O O . ILE A 1 173 ? 50.550 -10.144 -39.526 1.00 88.38 173 ILE A O 1
ATOM 1449 N N . LEU A 1 174 ? 49.073 -10.451 -41.180 1.00 88.19 174 LEU A N 1
ATOM 1450 C CA . LEU A 1 174 ? 50.060 -10.715 -42.227 1.00 88.19 174 LEU A CA 1
ATOM 1451 C C . LEU A 1 174 ? 50.908 -9.471 -42.521 1.00 88.19 174 LEU A C 1
ATOM 1453 O O . LEU A 1 174 ? 52.116 -9.573 -42.713 1.00 88.19 174 LEU A O 1
ATOM 1457 N N . LEU A 1 175 ? 50.304 -8.283 -42.486 1.00 85.44 175 LEU A N 1
ATOM 1458 C CA . LEU A 1 175 ? 51.006 -7.009 -42.610 1.00 85.44 175 LEU A CA 1
ATOM 1459 C C . LEU A 1 175 ? 51.974 -6.786 -41.439 1.00 85.44 175 LEU A C 1
ATOM 1461 O O . LEU A 1 175 ? 53.129 -6.436 -41.661 1.00 85.44 175 LEU A O 1
ATOM 1465 N N . VAL A 1 176 ? 51.540 -7.060 -40.206 1.00 82.56 176 VAL A N 1
ATOM 1466 C CA . VAL A 1 176 ? 52.405 -6.998 -39.016 1.00 82.56 176 VAL A CA 1
ATOM 1467 C C . VAL A 1 176 ? 53.520 -8.042 -39.084 1.00 82.56 176 VAL A C 1
ATOM 1469 O O . VAL A 1 176 ? 54.663 -7.724 -38.780 1.00 82.56 176 VAL A O 1
ATOM 1472 N N . ALA A 1 177 ? 53.223 -9.267 -39.518 1.00 81.94 177 ALA A N 1
ATOM 1473 C CA . ALA A 1 177 ? 54.215 -10.332 -39.648 1.00 81.94 177 ALA A CA 1
ATOM 1474 C C . ALA A 1 177 ? 55.255 -10.038 -40.744 1.00 81.94 177 ALA A C 1
ATOM 1476 O O . ALA A 1 177 ? 56.428 -10.354 -40.578 1.00 81.94 177 ALA A O 1
ATOM 1477 N N . THR A 1 178 ? 54.848 -9.411 -41.850 1.00 81.31 178 THR A N 1
ATOM 1478 C CA . THR A 1 178 ? 55.757 -9.027 -42.947 1.00 81.31 178 THR A CA 1
ATOM 1479 C C . THR A 1 178 ? 56.589 -7.790 -42.619 1.00 81.31 178 THR A C 1
ATOM 1481 O O . THR A 1 178 ? 57.757 -7.735 -42.985 1.00 81.31 178 THR A O 1
ATOM 1484 N N . HIS A 1 179 ? 56.023 -6.820 -41.898 1.00 73.81 179 HIS A N 1
ATOM 1485 C CA . HIS A 1 179 ? 56.715 -5.595 -41.479 1.00 73.81 179 HIS A CA 1
ATOM 1486 C C . HIS A 1 179 ? 57.270 -5.698 -40.052 1.00 73.81 179 HIS A C 1
ATOM 1488 O O . HIS A 1 179 ? 57.519 -4.680 -39.407 1.00 73.81 179 HIS A O 1
ATOM 1494 N N . PHE A 1 180 ? 57.463 -6.918 -39.541 1.00 62.31 180 PHE A N 1
ATOM 1495 C CA . PHE A 1 180 ? 57.891 -7.147 -38.161 1.00 62.31 180 PHE A CA 1
ATOM 1496 C C . PHE A 1 180 ? 59.266 -6.525 -37.880 1.00 62.31 180 PHE A C 1
ATOM 1498 O O . PHE A 1 180 ? 59.483 -5.991 -36.797 1.00 62.31 180 PHE A O 1
ATOM 1505 N N . GLU A 1 181 ? 60.153 -6.500 -38.880 1.00 61.22 181 GLU A N 1
ATOM 1506 C CA . GLU A 1 181 ? 61.452 -5.812 -38.811 1.00 61.22 181 GLU A CA 1
ATOM 1507 C C . GLU A 1 181 ? 61.281 -4.285 -38.720 1.00 61.22 181 GLU A C 1
ATOM 1509 O O . GLU A 1 181 ? 61.851 -3.637 -37.849 1.00 61.22 181 GLU A O 1
ATOM 1514 N N . THR A 1 182 ? 60.385 -3.699 -39.524 1.00 61.78 182 THR A N 1
ATOM 1515 C CA . THR A 1 182 ? 60.106 -2.250 -39.506 1.00 61.78 182 THR A CA 1
ATOM 1516 C C . THR A 1 182 ? 59.382 -1.800 -38.233 1.00 61.78 182 THR A C 1
ATOM 1518 O O . THR A 1 182 ? 59.491 -0.642 -37.832 1.00 61.78 182 THR A O 1
ATOM 1521 N N . PHE A 1 183 ? 58.610 -2.694 -37.607 1.00 57.91 183 PHE A N 1
ATOM 1522 C CA . PHE A 1 183 ? 57.970 -2.463 -36.311 1.00 57.91 183 PHE A CA 1
ATOM 1523 C C . PHE A 1 183 ? 58.988 -2.566 -35.167 1.00 57.91 183 PHE A C 1
ATOM 1525 O O . PHE A 1 183 ? 58.911 -1.786 -34.221 1.00 57.91 183 PHE A O 1
ATOM 1532 N N . ARG A 1 184 ? 59.978 -3.465 -35.286 1.00 60.97 184 ARG A N 1
ATOM 1533 C CA . ARG A 1 184 ? 61.135 -3.549 -34.382 1.00 60.97 184 ARG A CA 1
ATOM 1534 C C . ARG A 1 184 ? 61.964 -2.270 -34.396 1.00 60.97 184 ARG A C 1
ATOM 1536 O O . ARG A 1 184 ? 62.259 -1.748 -33.330 1.00 60.97 184 ARG A O 1
ATOM 1543 N N . ASP A 1 185 ? 62.233 -1.725 -35.580 1.00 66.00 185 ASP A N 1
ATOM 1544 C CA . ASP A 1 185 ? 63.036 -0.505 -35.751 1.00 66.00 185 ASP A CA 1
ATOM 1545 C C . ASP A 1 185 ? 62.330 0.778 -35.280 1.00 66.00 185 ASP A C 1
ATOM 1547 O O . ASP A 1 185 ? 62.971 1.804 -35.055 1.00 66.00 185 ASP A O 1
ATOM 1551 N N . LYS A 1 186 ? 60.997 0.751 -35.146 1.00 62.66 186 LYS A N 1
ATOM 1552 C CA . LYS A 1 186 ? 60.182 1.901 -34.718 1.00 62.66 186 LYS A CA 1
ATOM 1553 C C . LYS A 1 186 ? 59.706 1.827 -33.271 1.00 62.66 186 LYS A C 1
ATOM 1555 O O . LYS A 1 186 ? 59.012 2.745 -32.835 1.00 62.66 186 LYS A O 1
ATOM 1560 N N . LEU A 1 187 ? 60.051 0.774 -32.533 1.00 62.53 187 LEU A N 1
ATOM 1561 C CA . LEU A 1 187 ? 59.859 0.733 -31.087 1.00 62.53 187 LEU A CA 1
ATOM 1562 C C . LEU A 1 187 ? 61.001 1.538 -30.445 1.00 62.53 187 LEU A C 1
ATOM 1564 O O . LEU A 1 187 ? 62.130 1.053 -30.445 1.00 62.53 187 LEU A O 1
ATOM 1568 N N . PRO A 1 188 ? 60.764 2.758 -29.919 1.00 61.38 188 PRO A N 1
ATOM 1569 C CA . PRO A 1 188 ? 61.767 3.430 -29.103 1.00 61.38 188 PRO A CA 1
ATOM 1570 C C . PRO A 1 188 ? 62.110 2.528 -27.915 1.00 61.38 188 PRO A C 1
ATOM 1572 O O . PRO A 1 188 ? 61.214 1.970 -27.275 1.00 61.38 188 PRO A O 1
ATOM 1575 N N . ASP A 1 189 ? 63.406 2.366 -27.648 1.00 59.25 189 ASP A N 1
ATOM 1576 C CA . ASP A 1 189 ? 63.903 1.565 -26.537 1.00 59.25 189 ASP A CA 1
ATOM 1577 C C . ASP A 1 189 ? 63.161 1.940 -25.246 1.00 59.25 189 ASP A C 1
ATOM 1579 O O . ASP A 1 189 ? 63.102 3.105 -24.845 1.00 59.25 189 ASP A O 1
ATOM 1583 N N . TYR A 1 190 ? 62.614 0.929 -24.563 1.00 58.47 190 TYR A N 1
ATOM 1584 C CA . TYR A 1 190 ? 61.843 1.026 -23.311 1.00 58.47 190 TYR A CA 1
ATOM 1585 C C . TYR A 1 190 ? 62.519 1.864 -22.201 1.00 58.47 190 TYR A C 1
ATOM 1587 O O . TYR A 1 190 ? 61.893 2.215 -21.196 1.00 58.47 190 TYR A O 1
ATOM 1595 N N . HIS A 1 191 ? 63.799 2.190 -22.364 1.00 56.34 191 HIS A N 1
ATOM 1596 C CA . HIS A 1 191 ? 64.607 2.960 -21.437 1.00 56.34 191 HIS A CA 1
ATOM 1597 C C . HIS A 1 191 ? 64.167 4.427 -21.289 1.00 56.34 191 HIS A C 1
ATOM 1599 O O . HIS A 1 191 ? 64.272 4.945 -20.174 1.00 56.34 191 HIS A O 1
ATOM 1605 N N . GLU A 1 192 ? 63.592 5.074 -22.314 1.00 57.94 192 GLU A N 1
ATOM 1606 C CA . GLU A 1 192 ? 63.100 6.461 -22.174 1.00 57.94 192 GLU A CA 1
ATOM 1607 C C . GLU A 1 192 ? 61.844 6.567 -21.297 1.00 57.94 192 GLU A C 1
ATOM 1609 O O . GLU A 1 192 ? 61.702 7.510 -20.520 1.00 57.94 192 GLU A O 1
ATOM 1614 N N . PHE A 1 193 ? 60.956 5.569 -21.334 1.00 55.84 193 PHE A N 1
ATOM 1615 C CA . PHE A 1 193 ? 59.716 5.600 -20.548 1.00 55.84 193 PHE A CA 1
ATOM 1616 C C . PHE A 1 193 ? 59.972 5.434 -19.037 1.00 55.84 193 PHE A C 1
ATOM 1618 O O . PHE A 1 193 ? 59.216 5.932 -18.205 1.00 55.84 193 PHE A O 1
ATOM 1625 N N . SER A 1 194 ? 61.068 4.760 -18.665 1.00 53.62 194 SER A N 1
ATOM 1626 C CA . SER A 1 194 ? 61.420 4.470 -17.266 1.00 53.62 194 SER A CA 1
ATOM 1627 C C . SER A 1 194 ? 62.164 5.602 -16.537 1.00 53.62 194 SER A C 1
ATOM 1629 O O . SER A 1 194 ? 62.216 5.609 -15.304 1.00 53.62 194 SER A O 1
ATOM 1631 N N . SER A 1 195 ? 62.743 6.564 -17.269 1.00 57.75 195 SER A N 1
ATOM 1632 C CA . SER A 1 195 ? 63.488 7.690 -16.682 1.00 57.75 195 SER A CA 1
ATOM 1633 C C . SER A 1 195 ? 62.573 8.837 -16.233 1.00 57.75 195 SER A C 1
ATOM 1635 O O . SER A 1 195 ? 62.917 9.560 -15.299 1.00 57.75 195 SER A O 1
ATOM 1637 N N . ALA A 1 196 ? 61.376 8.953 -16.817 1.00 58.66 196 ALA A N 1
ATOM 1638 C CA . ALA A 1 196 ? 60.408 10.004 -16.501 1.00 58.66 196 ALA A CA 1
ATOM 1639 C C . ALA A 1 196 ? 59.677 9.811 -15.155 1.00 58.66 196 ALA A C 1
ATOM 1641 O O . ALA A 1 196 ? 59.065 10.751 -14.651 1.00 58.66 196 ALA A O 1
ATOM 1642 N N . SER A 1 197 ? 59.732 8.619 -14.546 1.00 57.38 197 SER A N 1
ATOM 1643 C CA . SER A 1 197 ? 58.948 8.288 -13.345 1.00 57.38 197 SER A CA 1
ATOM 1644 C C . SER A 1 197 ? 59.757 8.196 -12.046 1.00 57.38 197 SER A C 1
ATOM 1646 O O . SER A 1 197 ? 59.230 7.712 -11.044 1.00 57.38 197 SER A O 1
ATOM 1648 N N . ARG A 1 198 ? 61.023 8.637 -12.017 1.00 49.53 198 ARG A N 1
ATOM 1649 C CA . ARG A 1 198 ? 61.782 8.747 -10.757 1.00 49.53 198 ARG A CA 1
ATOM 1650 C C . ARG A 1 198 ? 61.640 10.164 -10.183 1.00 49.53 198 ARG A C 1
ATOM 1652 O O . ARG A 1 198 ? 62.316 11.063 -10.676 1.00 49.53 198 ARG A O 1
ATOM 1659 N N . PRO A 1 199 ? 60.819 10.402 -9.140 1.00 55.91 199 PRO A N 1
ATOM 1660 C CA . PRO A 1 199 ? 60.876 11.663 -8.410 1.00 55.91 199 PRO A CA 1
ATOM 1661 C C . PRO A 1 199 ? 62.251 11.792 -7.735 1.00 55.91 199 PRO A C 1
ATOM 1663 O O . PRO A 1 199 ? 62.667 10.936 -6.955 1.00 55.91 199 PRO A O 1
ATOM 1666 N N . SER A 1 200 ? 62.976 12.855 -8.069 1.00 57.47 200 SER A N 1
ATOM 1667 C CA . SER A 1 200 ? 64.267 13.228 -7.485 1.00 57.47 200 SER A CA 1
ATOM 1668 C C . SER A 1 200 ? 64.147 13.482 -5.971 1.00 57.47 200 SER A C 1
ATOM 1670 O O . SER A 1 200 ? 63.328 14.317 -5.577 1.00 57.47 200 SER A O 1
ATOM 1672 N N . PRO A 1 201 ? 64.965 12.857 -5.100 1.00 59.16 201 PRO A N 1
ATOM 1673 C CA . PRO A 1 201 ? 64.969 13.160 -3.676 1.00 59.16 201 PRO A CA 1
ATOM 1674 C C . PRO A 1 201 ? 65.946 14.310 -3.410 1.00 59.16 201 PRO A C 1
ATOM 1676 O O . PRO A 1 201 ? 67.078 14.091 -2.994 1.00 59.16 201 PRO A O 1
ATOM 1679 N N . THR A 1 202 ? 65.539 15.552 -3.658 1.00 59.12 202 THR A N 1
ATOM 1680 C CA . THR A 1 202 ? 66.350 16.717 -3.268 1.00 59.12 202 THR A CA 1
ATOM 1681 C C . THR A 1 202 ? 65.473 17.866 -2.802 1.00 59.12 202 THR A C 1
ATOM 1683 O O . THR A 1 202 ? 65.040 18.680 -3.608 1.00 59.12 202 THR A O 1
ATOM 1686 N N . CYS A 1 203 ? 65.260 17.953 -1.487 1.00 55.62 203 CYS A N 1
ATOM 1687 C CA . CYS A 1 203 ? 65.301 19.227 -0.767 1.00 55.62 203 CYS A CA 1
ATOM 1688 C C . CYS A 1 203 ? 65.416 18.964 0.745 1.00 55.62 203 CYS A C 1
ATOM 1690 O O . CYS A 1 203 ? 64.421 18.854 1.454 1.00 55.62 203 CYS A O 1
ATOM 1692 N N . GLY A 1 204 ? 66.650 18.824 1.241 1.00 56.66 204 GLY A N 1
ATOM 1693 C CA . GLY A 1 204 ? 66.940 18.955 2.671 1.00 56.66 204 GLY A CA 1
ATOM 1694 C C . GLY A 1 204 ? 66.904 20.437 3.084 1.00 56.66 204 GLY A C 1
ATOM 1695 O O . GLY A 1 204 ? 67.293 21.289 2.278 1.00 56.66 204 GLY A O 1
ATOM 1696 N N . PRO A 1 205 ? 66.441 20.784 4.298 1.00 57.28 205 PRO A N 1
ATOM 1697 C CA . PRO A 1 205 ? 66.315 22.174 4.720 1.00 57.28 205 PRO A CA 1
ATOM 1698 C C . PRO A 1 205 ? 67.693 22.760 5.057 1.00 57.28 205 PRO A C 1
ATOM 1700 O O . PRO A 1 205 ? 68.415 22.253 5.913 1.00 57.28 205 PRO A O 1
ATOM 1703 N N . ARG A 1 206 ? 68.057 23.850 4.375 1.00 57.38 206 ARG A N 1
ATOM 1704 C CA . ARG A 1 206 ? 69.281 24.630 4.602 1.00 57.38 206 ARG A CA 1
ATOM 1705 C C . ARG A 1 206 ? 68.923 25.995 5.186 1.00 57.38 206 ARG A C 1
ATOM 1707 O O . ARG A 1 206 ? 68.861 26.940 4.421 1.00 57.38 206 ARG A O 1
ATOM 1714 N N . TRP A 1 207 ? 68.719 26.085 6.500 1.00 54.84 207 TRP A N 1
ATOM 1715 C CA . TRP A 1 207 ? 68.743 27.309 7.331 1.00 54.84 207 TRP A CA 1
ATOM 1716 C C . TRP A 1 207 ? 68.845 26.828 8.797 1.00 54.84 207 TRP A C 1
ATOM 1718 O O . TRP A 1 207 ? 68.161 25.875 9.141 1.00 54.84 207 TRP A O 1
ATOM 1728 N N . ALA A 1 208 ? 69.623 27.350 9.741 1.00 48.16 208 ALA A N 1
ATOM 1729 C CA . ALA A 1 208 ? 70.615 28.410 9.794 1.00 48.16 208 ALA A CA 1
ATOM 1730 C C . ALA A 1 208 ? 71.458 28.170 11.068 1.00 48.16 208 ALA A C 1
ATOM 1732 O O . ALA A 1 208 ? 70.938 27.717 12.089 1.00 48.16 208 ALA A O 1
ATOM 1733 N N . SER A 1 209 ? 72.753 28.473 11.008 1.00 51.22 209 SER A N 1
ATOM 1734 C CA . SER A 1 209 ? 73.635 28.573 12.169 1.00 51.22 209 SER A CA 1
ATOM 1735 C C . SER A 1 209 ? 73.331 29.850 12.954 1.00 51.22 209 SER A C 1
ATOM 1737 O O . SER A 1 209 ? 73.367 30.942 12.390 1.00 51.22 209 SER A O 1
ATOM 1739 N N . SER A 1 210 ? 73.109 29.717 14.260 1.00 51.03 210 SER A N 1
ATOM 1740 C CA . SER A 1 210 ? 73.216 30.805 15.232 1.00 51.03 210 SER A CA 1
ATOM 1741 C C . SER A 1 210 ? 74.500 30.632 16.052 1.00 51.03 210 SER A C 1
ATOM 1743 O O . SER A 1 210 ? 74.496 29.913 17.056 1.00 51.03 210 SER A O 1
ATOM 1745 N N . ARG A 1 211 ? 75.594 31.253 15.605 1.00 50.72 211 ARG A N 1
ATOM 1746 C CA . ARG A 1 211 ? 76.535 32.053 16.410 1.00 50.72 211 ARG A CA 1
ATOM 1747 C C . ARG A 1 211 ? 77.684 32.556 15.551 1.00 50.72 211 ARG A C 1
ATOM 1749 O O . ARG A 1 211 ? 78.164 31.763 14.715 1.00 50.72 211 ARG A O 1
#

Radius of gyration: 38.58 Å; chains: 1; bounding box: 99×55×86 Å

Sequence (211 aa):
MPVAPPAATDVERRKKVRLRLRRDLEIAPQKYEGRTYYVVKDPVSLRYYRFKEQEHFLIQLMDGDHSLDDAQKEYEKRFRPERLTLEDLEGFGQQLLTAGLAQNESPQAGKQLFDRRKKRKRSEWMQALTNILYIKIPIIDPDKLLNWMLPHLRWIFTTWFMAVSIATMAAAILLVATHFETFRDKLPDYHEFSSASRPSPTCGPRWASSR